Protein AF-A0A6V7TVB4-F1 (afdb_monomer_lite)

Secondary structure (DSSP, 8-state):
--HHHHHHHHHHHHHHHTT-HHHHHHHHHHHHHHHHHHHHHHHHHHHHHHHHHHHHHHHHHHHHHHHHHHHHHHHHHHHHHHHHHHHHHHHHTTTT-SSSHHHHHHHHHHHHTTT--HHHHHHHHHHHHHHHHHHHHHHIIIIIITT--STTHHHHHHHHHHHHHHHHHHHHHHS-HHHHTT--S-THHHHHHTS-TTSSHHHHHHHHHHHHHHHHTS--GGGSS-----

Organism: Meloidogyne enterolobii (NCBI:txid390850)

Radius of gyration: 47.99 Å; chains: 1; bounding box: 103×37×145 Å

Sequence (230 aa):
MNIREEKLREEFEEELAEGNKKGLIERLNIGGSKITEGLKKLDKGKGKSKKMLKKLKKELDKLTLNETKLKEEQNKNSEKLSRVEGILEKTKNLKKIDGNYYGLLSFFKYTLSSKCSKACCGEIEEEYEWERKLGEMEYEYEVNIEKINSDNSFEIKNQFCEKLENFKLKFEEKYPQNAIEKRLDFETVSEWKDGNKENSLDKRIDKLIKKCLEFKRRPNRDVVSNKVPL

Foldseek 3Di:
DPPVVVVVVVVLVVCVVVVVVVVVVVVVVVVVVVVVVVVVVVVVVVVVVVVVVVVVVVVVVVVVVVVVVVVVVVVVVVVVVVVVVVVVVVCVVVVPQPLCPQLVVLVCVLVVVVVDDPVRNVVSVVVSVLSVVLSVLVCCCVPPLVPDPDPCNLVSLVVSLVVLVVSVVVVCVVCPVVNLVVDPDDPVNCCVVPNPPCPDSVNSSVVVNVVSVVSVPDPPPPPPPDDDDD

Structure (mmCIF, N/CA/C/O backbone):
data_AF-A0A6V7TVB4-F1
#
_entry.id   AF-A0A6V7TVB4-F1
#
loop_
_atom_site.group_PDB
_atom_site.id
_atom_site.type_symbol
_atom_site.label_atom_id
_atom_site.label_alt_id
_atom_site.label_comp_id
_atom_site.label_asym_id
_atom_site.label_entity_id
_atom_site.label_seq_id
_atom_site.pdbx_PDB_ins_code
_atom_site.Cartn_x
_atom_site.Cartn_y
_atom_site.Cartn_z
_atom_site.occupancy
_atom_site.B_iso_or_equiv
_atom_site.auth_seq_id
_atom_site.auth_comp_id
_atom_site.auth_asym_id
_atom_site.auth_atom_id
_atom_site.pdbx_PDB_model_num
ATOM 1 N N . MET A 1 1 ? 66.748 12.581 -44.236 1.00 56.22 1 MET A N 1
ATOM 2 C CA . MET A 1 1 ? 66.149 12.304 -45.557 1.00 56.22 1 MET A CA 1
ATOM 3 C C . MET A 1 1 ? 65.973 10.795 -45.658 1.00 56.22 1 MET A C 1
ATOM 5 O O . MET A 1 1 ? 66.802 10.084 -45.103 1.00 56.22 1 MET A O 1
ATOM 9 N N . ASN A 1 2 ? 64.854 10.290 -46.182 1.00 79.62 2 ASN A N 1
ATOM 10 C CA . ASN A 1 2 ? 64.579 8.849 -46.176 1.00 79.62 2 ASN A CA 1
ATOM 11 C C . ASN A 1 2 ? 65.424 8.179 -47.278 1.00 79.62 2 ASN A C 1
ATOM 13 O O . ASN A 1 2 ? 65.320 8.592 -48.426 1.00 79.62 2 ASN A O 1
ATOM 17 N N . ILE A 1 3 ? 66.234 7.155 -46.970 1.00 80.81 3 ILE A N 1
ATOM 18 C CA . ILE A 1 3 ? 67.189 6.515 -47.917 1.00 80.81 3 ILE A CA 1
ATOM 19 C C . ILE A 1 3 ? 66.513 6.104 -49.239 1.00 80.81 3 ILE A C 1
ATOM 21 O O . ILE A 1 3 ? 67.120 6.094 -50.306 1.00 80.81 3 ILE A O 1
ATOM 25 N N . ARG A 1 4 ? 65.221 5.776 -49.183 1.00 74.88 4 ARG A N 1
ATOM 26 C CA . ARG A 1 4 ? 64.419 5.424 -50.356 1.00 74.88 4 ARG A CA 1
ATOM 27 C C . ARG A 1 4 ? 64.076 6.620 -51.252 1.00 74.88 4 ARG A C 1
ATOM 29 O O . ARG A 1 4 ? 63.982 6.446 -52.458 1.00 74.88 4 ARG A O 1
ATOM 36 N N . GLU A 1 5 ? 63.861 7.799 -50.678 1.00 79.50 5 GLU A N 1
ATOM 37 C CA . GLU A 1 5 ? 63.592 9.034 -51.431 1.00 79.50 5 GLU A CA 1
ATOM 38 C C . GLU A 1 5 ? 64.849 9.529 -52.143 1.00 79.50 5 GLU A C 1
ATOM 40 O O . GLU A 1 5 ? 64.758 10.049 -53.248 1.00 79.50 5 GLU A O 1
ATOM 45 N N . GLU A 1 6 ? 66.009 9.329 -51.522 1.00 82.56 6 GLU A N 1
ATOM 46 C CA . GLU A 1 6 ? 67.310 9.698 -52.080 1.00 82.56 6 GLU A CA 1
ATOM 47 C C . GLU A 1 6 ? 67.666 8.803 -53.275 1.00 82.56 6 GLU A C 1
ATOM 49 O O . GLU A 1 6 ? 67.930 9.319 -54.355 1.00 82.56 6 GLU A O 1
ATOM 54 N N . LYS A 1 7 ? 67.477 7.480 -53.153 1.00 83.00 7 LYS A N 1
ATOM 55 C CA . LYS A 1 7 ? 67.609 6.547 -54.289 1.00 83.00 7 LYS A CA 1
ATOM 56 C C . LYS A 1 7 ? 66.646 6.843 -55.436 1.00 83.00 7 LYS A C 1
ATOM 58 O O . LYS A 1 7 ? 67.038 6.832 -56.592 1.00 83.00 7 LYS A O 1
ATOM 63 N N . LEU A 1 8 ? 65.381 7.130 -55.121 1.00 79.75 8 LEU A N 1
ATOM 64 C CA . LEU A 1 8 ? 64.391 7.477 -56.143 1.00 79.75 8 LEU A CA 1
ATOM 65 C C . LEU A 1 8 ? 64.721 8.794 -56.844 1.00 79.75 8 LEU A C 1
ATOM 67 O O . LEU A 1 8 ? 64.359 8.953 -58.002 1.00 79.75 8 LEU A O 1
ATOM 71 N N . ARG A 1 9 ? 65.361 9.738 -56.146 1.00 82.38 9 ARG A N 1
ATOM 72 C CA . ARG A 1 9 ? 65.821 11.004 -56.719 1.00 82.38 9 ARG A CA 1
ATOM 73 C C . ARG A 1 9 ? 67.015 10.783 -57.646 1.00 82.38 9 ARG A C 1
ATOM 75 O O . ARG A 1 9 ? 66.987 11.317 -58.746 1.00 82.38 9 ARG A O 1
ATOM 82 N N . GLU A 1 10 ? 67.998 9.985 -57.232 1.00 82.62 10 GLU A N 1
ATOM 83 C CA . GLU A 1 10 ? 69.155 9.623 -58.064 1.00 82.62 10 GLU A CA 1
ATOM 84 C C . GLU A 1 10 ? 68.715 8.907 -59.353 1.00 82.62 10 GLU A C 1
ATOM 86 O O . GLU A 1 10 ? 69.076 9.349 -60.440 1.00 82.62 10 GLU A O 1
ATOM 91 N N . GLU A 1 11 ? 67.830 7.904 -59.257 1.00 80.00 11 GLU A N 1
ATOM 92 C CA . GLU A 1 11 ? 67.247 7.210 -60.424 1.00 80.00 11 GLU A CA 1
ATOM 93 C C . GLU A 1 11 ? 66.497 8.178 -61.364 1.00 80.00 11 GLU A C 1
ATOM 95 O O . GLU A 1 11 ? 66.516 8.029 -62.585 1.00 80.00 11 GLU A O 1
ATOM 100 N N . PHE A 1 12 ? 65.837 9.200 -60.809 1.00 78.88 12 PHE A N 1
ATOM 101 C CA . PHE A 1 12 ? 65.122 10.213 -61.592 1.00 78.88 12 PHE A CA 1
ATOM 102 C C . PHE A 1 12 ? 66.064 11.166 -62.331 1.00 78.88 12 PHE A C 1
ATOM 104 O O . PHE A 1 12 ? 65.776 11.583 -63.454 1.00 78.88 12 PHE A O 1
ATOM 111 N N . GLU A 1 13 ? 67.154 11.561 -61.674 1.00 81.50 13 GLU A N 1
ATOM 112 C CA . GLU A 1 13 ? 68.168 12.460 -62.222 1.00 81.50 13 GLU A CA 1
ATOM 113 C C . GLU A 1 13 ? 68.983 11.756 -63.324 1.00 81.50 13 GLU A C 1
ATOM 115 O O . GLU A 1 13 ? 69.255 12.370 -64.359 1.00 81.50 13 GLU A O 1
ATOM 120 N N . GLU A 1 14 ? 69.260 10.457 -63.171 1.00 79.25 14 GLU A N 1
ATOM 121 C CA . GLU A 1 14 ? 69.920 9.614 -64.178 1.00 79.25 14 GLU A CA 1
ATOM 122 C C . GLU A 1 14 ? 69.051 9.433 -65.439 1.00 79.25 14 GLU A C 1
ATOM 124 O O . GLU A 1 14 ? 69.491 9.717 -66.554 1.00 79.25 14 GLU A O 1
ATOM 129 N N . GLU A 1 15 ? 67.765 9.104 -65.290 1.00 73.00 15 GLU A N 1
ATOM 130 C CA . GLU A 1 15 ? 66.848 8.959 -66.434 1.00 73.00 15 GLU A CA 1
ATOM 131 C C . GLU A 1 15 ? 66.553 10.281 -67.170 1.00 73.00 15 GLU A C 1
ATOM 133 O O . GLU A 1 15 ? 66.239 10.288 -68.370 1.00 73.00 15 GLU A O 1
ATOM 138 N N . LEU A 1 16 ? 66.645 11.417 -66.466 1.00 75.38 16 LEU A N 1
ATOM 139 C CA . LEU A 1 16 ? 66.580 12.750 -67.070 1.00 75.38 16 LEU A CA 1
ATOM 140 C C . LEU A 1 16 ? 67.830 13.053 -67.905 1.00 75.38 16 LEU A C 1
ATOM 142 O O . LEU A 1 16 ? 67.696 13.648 -68.980 1.00 75.38 16 LEU A O 1
ATOM 146 N N . ALA A 1 17 ? 69.010 12.631 -67.440 1.00 75.94 17 ALA A N 1
ATOM 147 C CA . ALA A 1 17 ? 70.273 12.771 -68.161 1.00 75.94 17 ALA A CA 1
ATOM 148 C C . ALA A 1 17 ? 70.324 11.885 -69.421 1.00 75.94 17 ALA A C 1
ATOM 150 O O . ALA A 1 17 ? 70.809 12.329 -70.461 1.00 75.94 17 ALA A O 1
ATOM 151 N N . GLU A 1 18 ? 69.736 10.685 -69.373 1.00 77.94 18 GLU A N 1
ATOM 152 C CA . GLU A 1 18 ? 69.635 9.752 -70.510 1.00 77.94 18 GLU A CA 1
ATOM 153 C C . GLU A 1 18 ? 68.559 10.130 -71.550 1.00 77.94 18 GLU A C 1
ATOM 155 O O . GLU A 1 18 ? 68.404 9.474 -72.581 1.00 77.94 18 GLU A O 1
ATOM 160 N N . GLY A 1 19 ? 67.790 11.198 -71.316 1.00 70.31 19 GLY A N 1
ATOM 161 C CA . GLY A 1 19 ? 66.782 11.682 -72.262 1.00 70.31 19 GLY A CA 1
ATOM 162 C C . GLY A 1 19 ? 65.500 10.839 -72.328 1.00 70.31 19 GLY A C 1
ATOM 163 O O . GLY A 1 19 ? 64.661 11.080 -73.203 1.00 70.31 19 GLY A O 1
ATOM 164 N N . ASN A 1 20 ? 65.274 9.914 -71.386 1.00 74.31 20 ASN A N 1
ATOM 165 C CA . ASN A 1 20 ? 64.098 9.036 -71.330 1.00 74.31 20 ASN A CA 1
ATOM 166 C C . ASN A 1 20 ? 62.846 9.741 -70.760 1.00 74.31 20 ASN A C 1
ATOM 168 O O . ASN A 1 20 ? 62.147 9.266 -69.861 1.00 74.31 20 ASN A O 1
ATOM 172 N N . LYS A 1 21 ? 62.521 10.912 -71.316 1.00 73.56 21 LYS A N 1
ATOM 173 C CA . LYS A 1 21 ? 61.422 11.772 -70.847 1.00 73.56 21 LYS A CA 1
ATOM 174 C C . LYS A 1 21 ? 60.059 11.077 -70.899 1.00 73.56 21 LYS A C 1
ATOM 176 O O . LYS A 1 21 ? 59.194 11.365 -70.078 1.00 73.56 21 LYS A O 1
ATOM 181 N N . LYS A 1 22 ? 59.854 10.160 -71.850 1.00 76.88 22 LYS A N 1
ATOM 182 C CA . LYS A 1 22 ? 58.566 9.482 -72.055 1.00 76.88 22 LYS A CA 1
ATOM 183 C C . LYS A 1 22 ? 58.238 8.508 -70.915 1.00 76.88 22 LYS A C 1
ATOM 185 O O . LYS A 1 22 ? 57.130 8.575 -70.389 1.00 76.88 22 LYS A O 1
ATOM 190 N N . GLY A 1 23 ? 59.197 7.679 -70.487 1.00 77.88 23 GLY A N 1
ATOM 191 C CA . GLY A 1 23 ? 59.012 6.755 -69.356 1.00 77.88 23 GLY A CA 1
ATOM 192 C C . GLY A 1 23 ? 58.878 7.474 -68.007 1.00 77.88 23 GLY A C 1
ATOM 193 O O . GLY A 1 23 ? 58.112 7.055 -67.135 1.00 77.88 23 GLY A O 1
ATOM 194 N N . LEU A 1 24 ? 59.556 8.616 -67.864 1.00 78.38 24 LEU A N 1
ATOM 195 C CA . LEU A 1 24 ? 59.465 9.489 -66.693 1.00 78.38 24 LEU A CA 1
ATOM 196 C C . LEU A 1 24 ? 58.068 10.132 -66.570 1.00 78.38 24 LEU A C 1
ATOM 198 O O . LEU A 1 24 ? 57.439 10.075 -65.512 1.00 78.38 24 LEU A O 1
ATOM 202 N N . ILE A 1 25 ? 57.538 10.672 -67.676 1.00 80.75 25 ILE A N 1
ATOM 203 C CA . ILE A 1 25 ? 56.179 11.239 -67.754 1.00 80.75 25 ILE A CA 1
ATOM 204 C C . ILE A 1 25 ? 55.120 10.166 -67.467 1.00 80.75 25 ILE A C 1
ATOM 206 O O . ILE A 1 25 ? 54.161 10.422 -66.740 1.00 80.75 25 ILE A O 1
ATOM 210 N N . GLU A 1 26 ? 55.286 8.953 -67.996 1.00 82.69 26 GLU A N 1
ATOM 211 C CA . GLU A 1 26 ? 54.349 7.849 -67.772 1.00 82.69 26 GLU A CA 1
ATOM 212 C C . GLU A 1 26 ? 54.296 7.420 -66.297 1.00 82.69 26 GLU A C 1
ATOM 214 O O . GLU A 1 26 ? 53.208 7.310 -65.722 1.00 82.69 26 GLU A O 1
ATOM 219 N N . ARG A 1 27 ? 55.451 7.278 -65.633 1.00 80.69 27 ARG A N 1
ATOM 220 C CA . ARG A 1 27 ? 55.508 6.980 -64.191 1.00 80.69 27 ARG A CA 1
ATOM 221 C C . ARG A 1 27 ? 54.931 8.101 -63.333 1.00 80.69 27 ARG A C 1
ATOM 223 O O . ARG A 1 27 ? 54.205 7.806 -62.381 1.00 80.69 27 ARG A O 1
ATOM 230 N N . LEU A 1 28 ? 55.182 9.365 -63.680 1.00 82.88 28 LEU A N 1
ATOM 231 C CA . LEU A 1 28 ? 54.571 10.514 -63.001 1.00 82.88 28 LEU A CA 1
ATOM 232 C C . LEU A 1 28 ? 53.049 10.523 -63.156 1.00 82.88 28 LEU A C 1
ATOM 234 O O . LEU A 1 28 ? 52.340 10.744 -62.175 1.00 82.88 28 LEU A O 1
ATOM 238 N N . ASN A 1 29 ? 52.534 10.212 -64.346 1.00 83.00 29 ASN A N 1
ATOM 239 C CA . ASN A 1 29 ? 51.096 10.118 -64.591 1.00 83.00 29 ASN A CA 1
ATOM 240 C C . ASN A 1 29 ? 50.453 8.983 -63.781 1.00 83.00 29 ASN A C 1
ATOM 242 O O . ASN A 1 29 ? 49.400 9.177 -63.169 1.00 83.00 29 ASN A O 1
ATOM 246 N N . ILE A 1 30 ? 51.098 7.816 -63.708 1.00 83.38 30 ILE A N 1
ATOM 247 C CA . ILE A 1 30 ? 50.630 6.689 -62.888 1.00 83.38 30 ILE A CA 1
ATOM 248 C C . ILE A 1 30 ? 50.673 7.050 -61.395 1.00 83.38 30 ILE A C 1
ATOM 250 O O . ILE A 1 30 ? 49.711 6.787 -60.668 1.00 83.38 30 ILE A O 1
ATOM 254 N N . GLY A 1 31 ? 51.758 7.677 -60.932 1.00 82.94 31 GLY A N 1
ATOM 255 C CA . GLY A 1 31 ? 51.906 8.152 -59.556 1.00 82.94 31 GLY A CA 1
ATOM 256 C C . GLY A 1 31 ? 50.839 9.182 -59.178 1.00 82.94 31 GLY A C 1
ATOM 257 O O . GLY A 1 31 ? 50.152 9.019 -58.168 1.00 82.94 31 GLY A O 1
ATOM 258 N N . GLY A 1 32 ? 50.621 10.185 -60.031 1.00 83.94 32 GLY A N 1
ATOM 259 C CA . GLY A 1 32 ? 49.577 11.196 -59.863 1.00 83.94 32 GLY A CA 1
ATOM 260 C C . GLY A 1 32 ? 48.166 10.599 -59.860 1.00 83.94 32 GLY A C 1
ATOM 261 O O . GLY A 1 32 ? 47.331 10.968 -59.029 1.00 83.94 32 GLY A O 1
ATOM 262 N N . SER A 1 33 ? 47.901 9.608 -60.714 1.00 84.88 33 SER A N 1
ATOM 263 C CA . SER A 1 33 ? 46.616 8.898 -60.744 1.00 84.88 33 SER A CA 1
ATOM 264 C C . SER A 1 33 ? 46.360 8.119 -59.444 1.00 84.88 33 SER A C 1
ATOM 2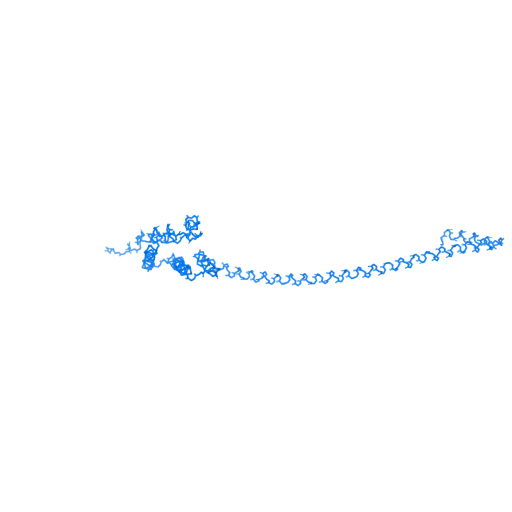66 O O . SER A 1 33 ? 45.296 8.245 -58.835 1.00 84.88 33 SER A O 1
ATOM 268 N N . LYS A 1 34 ? 47.367 7.410 -58.915 1.00 86.38 34 LYS A N 1
ATOM 269 C CA . LYS A 1 34 ? 47.256 6.701 -57.624 1.00 86.38 34 LYS A CA 1
ATOM 270 C C . LYS A 1 34 ? 47.039 7.655 -56.445 1.00 86.38 34 LYS A C 1
ATOM 272 O O . LYS A 1 34 ? 46.214 7.369 -55.575 1.00 86.38 34 LYS A O 1
ATOM 277 N N . ILE A 1 35 ? 47.732 8.796 -56.421 1.00 86.25 35 ILE A N 1
ATOM 278 C CA . ILE A 1 35 ? 47.562 9.821 -55.376 1.00 86.25 35 ILE A CA 1
ATOM 279 C C . ILE A 1 35 ? 46.151 10.416 -55.431 1.00 86.25 35 ILE A C 1
ATOM 281 O O . ILE A 1 35 ? 45.479 10.509 -54.402 1.00 86.25 35 ILE A O 1
ATOM 285 N N . THR A 1 36 ? 45.659 10.771 -56.621 1.00 87.62 36 THR A N 1
ATOM 286 C CA . THR A 1 36 ? 44.302 11.322 -56.775 1.00 87.62 36 THR A CA 1
ATOM 287 C C . THR A 1 36 ? 43.218 10.309 -56.404 1.00 87.62 36 THR A C 1
ATOM 289 O O . THR A 1 36 ? 42.222 10.677 -55.775 1.00 87.62 36 THR A O 1
ATOM 292 N N . GLU A 1 37 ? 43.404 9.024 -56.711 1.00 86.19 37 GLU A N 1
ATOM 293 C CA . GLU A 1 37 ? 42.494 7.964 -56.271 1.00 86.19 37 GLU A CA 1
ATOM 294 C C . GLU A 1 37 ? 42.520 7.779 -54.742 1.00 86.19 37 GLU A C 1
ATOM 296 O O . GLU A 1 37 ? 41.464 7.654 -54.110 1.00 86.19 37 GLU A O 1
ATOM 301 N N . GLY A 1 38 ? 43.708 7.830 -54.131 1.00 86.56 38 GLY A N 1
ATOM 302 C CA . GLY A 1 38 ? 43.887 7.808 -52.677 1.00 86.56 38 GLY A CA 1
ATOM 303 C C . GLY A 1 38 ? 43.172 8.970 -51.982 1.00 86.56 38 GLY A C 1
ATOM 304 O O . GLY A 1 38 ? 42.414 8.752 -51.033 1.00 86.56 38 GLY A O 1
ATOM 305 N N . LEU A 1 39 ? 43.312 10.190 -52.509 1.00 85.50 39 LEU A N 1
ATOM 306 C CA . LEU A 1 39 ? 42.613 11.379 -52.009 1.00 85.50 39 LEU A CA 1
ATOM 307 C C . LEU A 1 39 ? 41.088 11.239 -52.122 1.00 85.50 39 LEU A C 1
ATOM 309 O O . LEU A 1 39 ? 40.373 11.531 -51.164 1.00 85.50 39 LEU A O 1
ATOM 313 N N . LYS A 1 40 ? 40.573 10.705 -53.239 1.00 86.44 40 LYS A N 1
ATOM 314 C CA . LYS A 1 40 ? 39.132 10.428 -53.402 1.00 86.44 40 LYS A CA 1
ATOM 315 C C . LYS A 1 40 ? 38.616 9.407 -52.381 1.00 86.44 40 LYS A C 1
ATOM 317 O O . LYS A 1 40 ? 37.495 9.547 -51.888 1.00 86.44 40 LYS A O 1
ATOM 322 N N . LYS A 1 41 ? 39.400 8.371 -52.056 1.00 86.06 41 LYS A N 1
ATOM 323 C CA . LYS A 1 41 ? 39.041 7.378 -51.024 1.00 86.06 41 LYS A CA 1
ATOM 324 C C . LYS A 1 41 ? 39.020 8.006 -49.629 1.00 86.06 41 LYS A C 1
ATOM 326 O O . LYS A 1 41 ? 38.070 7.764 -48.883 1.00 86.06 41 LYS A O 1
ATOM 331 N N . LEU A 1 42 ? 40.004 8.847 -49.307 1.00 84.44 42 LEU A N 1
ATOM 332 C CA . LEU A 1 42 ? 40.061 9.579 -48.039 1.00 84.44 42 LEU A CA 1
ATOM 333 C C . LEU A 1 42 ? 38.878 10.535 -47.872 1.00 84.44 42 LEU A C 1
ATOM 335 O O . LEU A 1 42 ? 38.252 10.548 -46.812 1.00 84.44 42 LEU A O 1
ATOM 339 N N . ASP A 1 43 ? 38.512 11.273 -48.918 1.00 86.19 43 ASP A N 1
ATOM 340 C CA . ASP A 1 43 ? 37.397 12.220 -48.852 1.00 86.19 43 ASP A CA 1
ATOM 341 C C . ASP A 1 43 ? 36.044 11.501 -48.681 1.00 86.19 43 ASP A C 1
ATOM 343 O O . ASP A 1 43 ? 35.220 11.860 -47.831 1.00 86.19 43 ASP A O 1
ATOM 347 N N . LYS A 1 44 ? 35.856 10.365 -49.373 1.00 85.88 44 LYS A N 1
ATOM 348 C CA . LYS A 1 44 ? 34.718 9.460 -49.127 1.00 85.88 44 LYS A CA 1
ATOM 349 C C . LYS A 1 44 ? 34.708 8.927 -47.689 1.00 85.88 44 LYS A C 1
ATOM 351 O O . LYS A 1 44 ? 33.640 8.866 -47.072 1.00 85.88 44 LYS A O 1
ATOM 356 N N . GLY A 1 45 ? 35.869 8.551 -47.149 1.00 86.25 45 GLY A N 1
ATOM 357 C CA . GLY A 1 45 ? 36.032 8.119 -45.759 1.00 86.25 45 GLY A CA 1
ATOM 358 C C . GLY A 1 45 ? 35.618 9.207 -44.766 1.00 86.25 45 GLY A C 1
ATOM 359 O O . GLY A 1 45 ? 34.780 8.965 -43.897 1.00 86.25 45 GLY A O 1
ATOM 360 N N . LYS A 1 46 ? 36.094 10.440 -44.968 1.00 85.75 46 LYS A N 1
ATOM 361 C CA . LYS A 1 46 ? 35.737 11.622 -44.168 1.00 85.75 46 LYS A CA 1
ATOM 362 C C . LYS A 1 46 ? 34.232 11.898 -44.195 1.00 85.75 46 LYS A C 1
ATOM 364 O O . LYS A 1 46 ? 33.630 12.174 -43.154 1.00 85.75 46 LYS A O 1
ATOM 369 N N . GLY A 1 47 ? 33.601 11.754 -45.362 1.00 84.31 47 GLY A N 1
ATOM 370 C CA . GLY A 1 47 ? 32.150 11.863 -45.517 1.00 84.31 47 GLY A CA 1
ATOM 371 C C . GLY A 1 47 ? 31.371 10.829 -44.695 1.00 84.31 47 GLY A C 1
ATOM 372 O O . GLY A 1 47 ? 30.386 11.180 -44.036 1.00 84.31 47 GLY A O 1
ATOM 373 N N . LYS A 1 48 ? 31.822 9.566 -44.678 1.00 86.25 48 LYS A N 1
ATOM 374 C CA . LYS A 1 48 ? 31.224 8.499 -43.854 1.00 86.25 48 LYS A CA 1
ATOM 375 C C . LYS A 1 48 ? 31.395 8.781 -42.359 1.00 86.25 48 LYS A C 1
ATOM 377 O O . LYS A 1 48 ? 30.401 8.751 -41.633 1.00 86.25 48 LYS A O 1
ATOM 382 N N . SER A 1 49 ? 32.598 9.154 -41.921 1.00 87.25 49 SER A N 1
ATOM 383 C CA . SER A 1 49 ? 32.876 9.483 -40.516 1.00 87.25 49 SER A CA 1
ATOM 384 C C . SER A 1 49 ? 32.039 10.666 -40.025 1.00 87.25 49 SER A C 1
ATOM 386 O O . SER A 1 49 ? 31.463 10.606 -38.941 1.00 87.25 49 SER A O 1
ATOM 388 N N . LYS A 1 50 ? 31.857 11.711 -40.846 1.00 90.25 50 LYS A N 1
ATOM 389 C CA . LYS A 1 50 ? 31.004 12.862 -40.501 1.00 90.25 50 LYS A CA 1
ATOM 390 C C . LYS A 1 50 ? 29.530 12.471 -40.339 1.00 90.25 50 LYS A C 1
ATOM 392 O O . LYS A 1 50 ? 28.850 12.989 -39.453 1.00 90.25 50 LYS A O 1
ATOM 397 N N . LYS A 1 51 ? 29.020 11.555 -41.174 1.00 89.25 51 LYS A N 1
ATOM 398 C CA . LYS A 1 51 ? 27.654 11.016 -41.032 1.00 89.25 51 LYS A CA 1
ATOM 399 C C . LYS A 1 51 ? 27.512 10.171 -39.764 1.00 89.25 51 LYS A C 1
ATOM 401 O O . LYS A 1 51 ? 26.500 10.298 -39.079 1.00 89.25 51 LYS A O 1
ATOM 406 N N . MET A 1 52 ? 28.514 9.355 -39.441 1.00 91.19 52 MET A N 1
ATOM 407 C CA . MET A 1 52 ? 28.526 8.531 -38.230 1.00 91.19 52 MET A CA 1
ATOM 408 C C . MET A 1 52 ? 28.559 9.390 -36.959 1.00 91.19 52 MET A C 1
ATOM 410 O O . MET A 1 52 ? 27.722 9.199 -36.084 1.00 91.19 52 MET A O 1
ATOM 414 N N . LEU A 1 53 ? 29.409 10.421 -36.916 1.00 88.94 53 LEU A N 1
ATOM 415 C CA . LEU A 1 53 ? 29.444 11.409 -35.829 1.00 88.94 53 LEU A CA 1
ATOM 416 C C . LEU A 1 53 ? 28.094 12.105 -35.620 1.00 88.94 53 LEU A C 1
ATOM 418 O O . LEU A 1 53 ? 27.650 12.265 -34.488 1.00 88.94 53 LEU A O 1
ATOM 422 N N . LYS A 1 54 ? 27.399 12.481 -36.703 1.00 91.00 54 LYS A N 1
ATOM 423 C CA . LYS A 1 54 ? 26.048 13.058 -36.597 1.00 91.00 54 LYS A CA 1
ATOM 424 C C . LYS A 1 54 ? 25.029 12.076 -36.009 1.00 91.00 54 LYS A C 1
ATOM 426 O O . LYS A 1 54 ? 24.137 12.522 -35.295 1.00 91.00 54 LYS A O 1
ATOM 431 N N . LYS A 1 55 ? 25.125 10.778 -36.321 1.00 91.06 55 LYS A N 1
ATOM 432 C CA . LYS A 1 55 ? 24.244 9.752 -35.736 1.00 91.06 55 LYS A CA 1
ATOM 433 C C . LYS A 1 55 ? 24.530 9.564 -34.247 1.00 91.06 55 LYS A C 1
ATOM 435 O O . LYS A 1 55 ? 23.600 9.678 -33.460 1.00 91.06 55 LYS A O 1
ATOM 440 N N . LEU A 1 56 ? 25.800 9.395 -33.879 1.00 89.19 56 LEU A N 1
ATOM 441 C CA . LEU A 1 56 ? 26.223 9.245 -32.484 1.00 89.19 56 LEU A CA 1
ATOM 442 C C . LEU A 1 56 ? 25.821 10.452 -31.633 1.00 89.19 56 LEU A C 1
ATOM 444 O O . LEU A 1 56 ? 25.319 10.280 -30.531 1.00 89.19 56 LEU A O 1
ATOM 448 N N . LYS A 1 57 ? 25.948 11.674 -32.169 1.00 91.94 57 LYS A N 1
ATOM 449 C CA . LYS A 1 57 ? 25.484 12.881 -31.473 1.00 91.94 57 LYS A CA 1
ATOM 450 C C . LYS A 1 57 ? 23.979 12.835 -31.183 1.00 91.94 57 LYS A C 1
ATOM 452 O O . LYS A 1 57 ? 23.573 13.097 -30.062 1.00 91.94 57 LYS A O 1
ATOM 457 N N . LYS A 1 58 ? 23.159 12.430 -32.161 1.00 90.50 58 LYS A N 1
ATOM 458 C CA . LYS A 1 58 ? 21.707 12.284 -31.959 1.00 90.50 58 LYS A CA 1
ATOM 459 C C . LYS A 1 58 ? 21.352 11.194 -30.948 1.00 90.50 58 LYS A C 1
ATOM 461 O O . LYS A 1 58 ? 20.356 11.331 -30.250 1.00 90.50 58 LYS A O 1
ATOM 466 N N . GLU A 1 59 ? 22.098 10.094 -30.913 1.00 91.06 59 GLU A N 1
ATOM 467 C CA . GLU A 1 59 ? 21.887 9.033 -29.920 1.00 91.06 59 GLU A CA 1
ATOM 468 C C . GLU A 1 59 ? 22.266 9.502 -28.516 1.00 91.06 59 GLU A C 1
ATOM 470 O O . GLU A 1 59 ? 21.501 9.275 -27.581 1.00 91.06 59 GLU A O 1
ATOM 475 N N . LEU A 1 60 ? 23.370 10.240 -28.384 1.00 89.88 60 LEU A N 1
ATOM 476 C CA . LEU A 1 60 ? 23.772 10.857 -27.124 1.00 89.88 60 LEU A CA 1
ATOM 477 C C . LEU A 1 60 ? 22.711 11.842 -26.613 1.00 89.88 60 LEU A C 1
ATOM 479 O O . LEU A 1 60 ? 22.335 11.764 -25.449 1.00 89.88 60 LEU A O 1
ATOM 483 N N . ASP A 1 61 ? 22.170 12.694 -27.491 1.00 88.56 61 ASP A N 1
ATOM 484 C CA . ASP A 1 61 ? 21.101 13.646 -27.148 1.00 88.56 61 ASP A CA 1
ATOM 485 C C . ASP A 1 61 ? 19.810 12.937 -26.679 1.00 88.56 61 ASP A C 1
ATOM 487 O O . ASP A 1 61 ? 19.067 13.449 -25.843 1.00 88.56 61 ASP A O 1
ATOM 491 N N . LYS A 1 62 ? 19.518 11.736 -27.202 1.00 89.25 62 LYS A N 1
ATOM 492 C CA . LYS A 1 62 ? 18.382 10.922 -26.734 1.00 89.25 62 LYS A CA 1
ATOM 493 C C . LYS A 1 62 ? 18.648 10.303 -25.366 1.00 89.25 62 LYS A C 1
ATOM 495 O O . LYS A 1 62 ? 17.741 10.249 -24.539 1.00 89.25 62 LYS A O 1
ATOM 500 N N . LEU A 1 63 ? 19.864 9.811 -25.141 1.00 88.12 63 LEU A N 1
ATOM 501 C CA . LEU A 1 63 ? 20.252 9.198 -23.873 1.00 88.12 63 LEU A CA 1
ATOM 502 C C . LEU A 1 63 ? 20.235 10.216 -22.733 1.00 88.12 63 LEU A C 1
ATOM 504 O O . LEU A 1 63 ? 19.682 9.917 -21.679 1.00 88.12 63 LEU A O 1
ATOM 508 N N . THR A 1 64 ? 20.737 11.431 -22.963 1.00 87.44 64 THR A N 1
ATOM 509 C CA . THR A 1 64 ? 20.684 12.510 -21.966 1.00 87.44 64 THR A CA 1
ATOM 510 C C . THR A 1 64 ? 19.250 12.909 -21.623 1.00 87.44 64 THR A C 1
ATOM 512 O O . THR A 1 64 ? 18.939 13.090 -20.449 1.00 87.44 64 THR A O 1
ATOM 515 N N . LEU A 1 65 ? 18.345 12.968 -22.607 1.00 88.69 65 LEU A N 1
ATOM 516 C CA . LEU A 1 65 ? 16.922 13.226 -22.349 1.00 88.69 65 LEU A CA 1
ATOM 517 C C . LEU A 1 65 ? 16.246 12.096 -21.550 1.00 88.69 65 LEU A C 1
ATOM 519 O O . LEU A 1 65 ? 15.349 12.344 -20.747 1.00 88.69 65 LEU A O 1
ATOM 523 N N . ASN A 1 66 ? 16.637 10.843 -21.777 1.00 89.19 66 ASN A N 1
ATOM 524 C CA . ASN A 1 66 ? 16.114 9.723 -20.997 1.00 89.19 66 ASN A CA 1
ATOM 525 C C . ASN A 1 66 ? 16.658 9.735 -19.562 1.00 89.19 66 ASN A C 1
ATOM 527 O O . ASN A 1 66 ? 15.915 9.443 -18.628 1.00 89.19 66 ASN A O 1
ATOM 531 N N . GLU A 1 67 ? 17.923 10.114 -19.373 1.00 86.12 67 GLU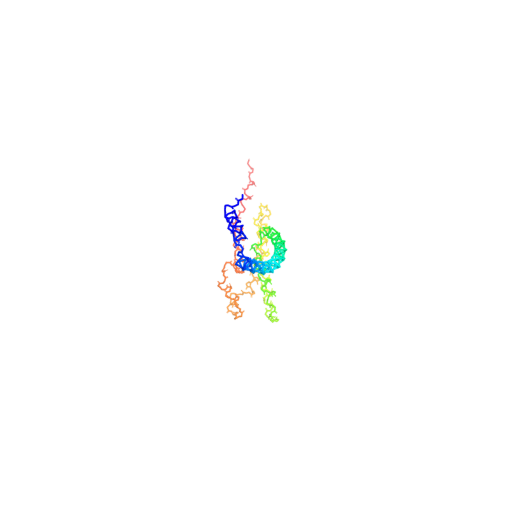 A N 1
ATOM 532 C CA . GLU A 1 67 ? 18.533 10.250 -18.049 1.00 86.12 67 GLU A CA 1
ATOM 533 C C . GLU A 1 67 ? 17.839 11.334 -17.211 1.00 86.12 67 GLU A C 1
ATOM 535 O O . GLU A 1 67 ? 17.561 11.115 -16.031 1.00 86.12 67 GLU A O 1
ATOM 540 N N . THR A 1 68 ? 17.499 12.482 -17.809 1.00 87.06 68 THR A N 1
ATOM 541 C CA . THR A 1 68 ? 16.772 13.542 -17.093 1.00 87.06 68 THR A CA 1
ATOM 542 C C . THR A 1 68 ? 15.377 13.089 -16.669 1.00 87.06 68 THR A C 1
ATOM 544 O O . THR A 1 68 ? 15.000 13.301 -15.517 1.00 87.06 68 THR A O 1
ATOM 547 N N . LYS A 1 69 ? 14.644 12.381 -17.538 1.00 86.88 69 LYS A N 1
ATOM 548 C CA . LYS A 1 69 ? 13.336 11.800 -17.187 1.00 86.88 69 LYS A CA 1
ATOM 549 C C . LYS A 1 69 ? 13.431 10.781 -16.051 1.00 86.88 69 LYS A C 1
ATOM 551 O O . LYS A 1 69 ? 12.618 10.820 -15.133 1.00 86.88 69 LYS A O 1
ATOM 556 N N . LEU A 1 70 ? 14.436 9.904 -16.080 1.00 86.88 70 LEU A N 1
ATOM 557 C CA . LEU A 1 70 ? 14.657 8.922 -15.013 1.00 86.88 70 LEU A CA 1
ATOM 558 C C . LEU A 1 70 ? 14.979 9.594 -13.673 1.00 86.88 70 LEU A C 1
ATOM 560 O O . LEU A 1 70 ? 14.468 9.164 -12.641 1.00 86.88 70 LEU A O 1
ATOM 564 N N . LYS A 1 71 ? 15.769 10.675 -13.678 1.00 88.62 71 LYS A N 1
ATOM 565 C CA . LYS A 1 71 ? 16.037 11.478 -12.473 1.00 88.62 71 LYS A CA 1
ATOM 566 C C . LYS A 1 71 ? 14.763 12.120 -11.917 1.00 88.62 71 LYS A C 1
ATOM 568 O O . LYS A 1 71 ? 14.543 12.093 -10.708 1.00 88.62 71 LYS A O 1
ATOM 573 N N . GLU A 1 72 ? 13.893 12.649 -12.775 1.00 86.62 72 GLU A N 1
ATOM 574 C CA . GLU A 1 72 ? 12.595 13.185 -12.344 1.00 86.62 72 GLU A CA 1
ATOM 575 C C . GLU A 1 72 ? 11.682 12.103 -11.745 1.00 86.62 72 GLU A C 1
ATOM 577 O O . GLU A 1 72 ? 11.030 12.338 -10.726 1.00 86.62 72 GLU A O 1
ATOM 582 N N . GLU A 1 73 ? 11.634 10.910 -12.343 1.00 86.25 73 GLU A N 1
ATOM 583 C CA . GLU A 1 73 ? 10.867 9.780 -11.805 1.00 86.25 73 GLU A CA 1
ATOM 584 C C . GLU A 1 73 ? 11.425 9.277 -10.471 1.00 86.25 73 GLU A C 1
ATOM 586 O O . GLU A 1 73 ? 10.650 9.002 -9.552 1.00 86.25 73 GLU A O 1
ATOM 591 N N . GLN A 1 74 ? 12.752 9.214 -10.324 1.00 85.56 74 GLN A N 1
ATOM 592 C CA . GLN A 1 74 ? 13.396 8.893 -9.050 1.00 85.56 74 GLN A CA 1
ATOM 593 C C . GLN A 1 74 ? 13.026 9.903 -7.962 1.00 85.56 74 GLN A C 1
ATOM 595 O O . GLN A 1 74 ? 12.657 9.486 -6.865 1.00 85.56 74 GLN A O 1
ATOM 600 N N . ASN A 1 75 ? 13.032 11.203 -8.265 1.00 87.38 75 ASN A N 1
ATOM 601 C CA . ASN A 1 75 ? 12.621 12.232 -7.308 1.00 87.38 75 ASN A CA 1
ATOM 602 C C . ASN A 1 75 ? 11.150 12.069 -6.897 1.00 87.38 75 ASN A C 1
ATOM 604 O O . ASN A 1 75 ? 10.839 12.051 -5.707 1.00 87.38 75 ASN A O 1
ATOM 608 N N . LYS A 1 76 ? 10.244 11.844 -7.859 1.00 84.94 76 LYS A N 1
ATOM 609 C CA . LYS A 1 76 ? 8.823 11.571 -7.567 1.00 84.94 76 LYS A CA 1
ATOM 610 C C . LYS A 1 76 ? 8.642 10.320 -6.705 1.00 84.94 76 LYS A C 1
ATOM 612 O O . LYS A 1 76 ? 7.787 10.297 -5.820 1.00 84.94 76 LYS A O 1
ATOM 617 N N . ASN A 1 77 ? 9.419 9.269 -6.957 1.00 82.56 77 ASN A N 1
ATOM 618 C CA . ASN A 1 77 ? 9.360 8.043 -6.167 1.00 82.56 77 ASN A CA 1
ATOM 619 C C . ASN A 1 77 ? 9.944 8.234 -4.765 1.00 82.56 77 ASN A C 1
ATOM 621 O O . ASN A 1 77 ? 9.362 7.721 -3.815 1.00 82.56 77 ASN A O 1
ATOM 625 N N . SER A 1 78 ? 11.012 9.019 -4.615 1.00 84.62 78 SER A N 1
ATOM 626 C CA . SER A 1 78 ? 11.558 9.410 -3.312 1.00 84.62 78 SER A CA 1
ATOM 627 C C . SER A 1 78 ? 10.526 10.174 -2.479 1.00 84.62 78 SER A C 1
ATOM 629 O O . SER A 1 78 ? 10.337 9.878 -1.301 1.00 84.62 78 SER A O 1
ATOM 631 N N . GLU A 1 79 ? 9.799 11.118 -3.082 1.00 82.62 79 GLU A N 1
ATOM 632 C CA . GLU A 1 79 ? 8.718 11.838 -2.396 1.00 82.62 79 GLU A CA 1
ATOM 633 C C . GLU A 1 79 ? 7.575 10.904 -1.976 1.00 82.62 79 GLU A C 1
ATOM 635 O O . GLU A 1 79 ? 7.059 11.010 -0.862 1.00 82.62 79 GLU A O 1
ATOM 640 N N . LYS A 1 80 ? 7.176 9.965 -2.845 1.00 83.38 80 LYS A N 1
ATOM 641 C CA . LYS A 1 80 ? 6.170 8.947 -2.504 1.00 83.38 80 LYS A CA 1
ATOM 642 C C . LYS A 1 80 ? 6.640 8.052 -1.362 1.00 83.38 80 LYS A C 1
ATOM 644 O O . LYS A 1 80 ? 5.854 7.797 -0.454 1.00 83.38 80 LYS A O 1
ATOM 649 N N . LEU A 1 81 ? 7.896 7.607 -1.393 1.00 80.44 81 LEU A N 1
ATOM 650 C CA . LEU A 1 81 ? 8.487 6.779 -0.346 1.00 80.44 81 LEU A CA 1
ATOM 651 C C . LEU A 1 81 ? 8.469 7.523 0.993 1.00 80.44 81 LEU A C 1
ATOM 653 O O . LEU A 1 81 ? 7.939 6.998 1.963 1.00 80.44 81 LEU A O 1
ATOM 657 N N . SER A 1 82 ? 8.906 8.785 1.011 1.00 82.56 82 SER A N 1
ATOM 658 C CA . SER A 1 82 ? 8.869 9.634 2.207 1.00 82.56 82 SER A CA 1
ATOM 659 C C . SER A 1 82 ? 7.448 9.813 2.760 1.00 82.56 82 SER A C 1
ATOM 661 O O . SER A 1 82 ? 7.235 9.768 3.973 1.00 82.56 82 SER A O 1
ATOM 663 N N . ARG A 1 83 ? 6.433 9.945 1.892 1.00 78.75 83 ARG A N 1
ATOM 664 C CA . ARG A 1 83 ? 5.023 9.974 2.326 1.00 78.75 83 ARG A CA 1
ATOM 665 C C . ARG A 1 83 ? 4.583 8.650 2.948 1.00 78.75 83 ARG A C 1
ATOM 667 O O . ARG A 1 83 ? 3.898 8.676 3.968 1.00 78.75 83 ARG A O 1
ATOM 674 N N . VAL A 1 84 ? 4.953 7.517 2.351 1.00 75.88 84 VAL A N 1
ATOM 675 C CA . VAL A 1 84 ? 4.636 6.182 2.882 1.00 75.88 84 VAL A CA 1
ATOM 676 C C . VAL A 1 84 ? 5.325 5.966 4.222 1.00 75.88 84 VAL A C 1
ATOM 678 O O . VAL A 1 84 ? 4.663 5.552 5.165 1.00 75.88 84 VAL A O 1
ATOM 681 N N . GLU A 1 85 ? 6.603 6.311 4.348 1.00 74.44 85 GLU A N 1
ATOM 682 C CA . GLU A 1 85 ? 7.344 6.248 5.610 1.00 74.44 85 GLU A CA 1
ATOM 683 C C . GLU A 1 85 ? 6.719 7.152 6.675 1.00 74.44 85 GLU A C 1
ATOM 685 O O . GLU A 1 85 ? 6.544 6.724 7.811 1.00 74.44 85 GLU A O 1
ATOM 690 N N . GLY A 1 86 ? 6.287 8.362 6.306 1.00 74.69 86 GLY A N 1
ATOM 691 C CA . GLY A 1 86 ? 5.572 9.265 7.207 1.00 74.69 86 GLY A CA 1
ATOM 692 C C . GLY A 1 86 ? 4.217 8.717 7.671 1.00 74.69 86 GLY A C 1
ATOM 693 O O . GLY A 1 86 ? 3.850 8.891 8.833 1.00 74.69 86 GLY A O 1
ATOM 694 N N . ILE A 1 87 ? 3.470 8.034 6.797 1.00 73.88 87 ILE A N 1
ATOM 695 C CA . ILE A 1 87 ? 2.246 7.312 7.183 1.00 73.88 87 ILE A CA 1
ATOM 696 C C . ILE A 1 87 ? 2.607 6.150 8.105 1.00 73.88 87 ILE A C 1
ATOM 698 O O . ILE A 1 87 ? 1.993 5.995 9.156 1.00 73.88 87 ILE A O 1
ATOM 702 N N . LEU A 1 88 ? 3.624 5.370 7.750 1.00 65.38 88 LEU A N 1
ATOM 703 C CA . LEU A 1 88 ? 4.029 4.186 8.490 1.00 65.38 88 LEU A CA 1
ATOM 704 C C . LEU A 1 88 ? 4.491 4.562 9.904 1.00 65.38 88 LEU A C 1
ATOM 706 O O . LEU A 1 88 ? 4.067 3.931 10.867 1.00 65.38 88 LEU A O 1
ATOM 710 N N . GLU A 1 89 ? 5.236 5.655 10.058 1.00 71.44 89 GLU A N 1
ATOM 711 C CA . GLU A 1 89 ? 5.633 6.218 11.352 1.00 71.44 89 GLU A CA 1
ATOM 712 C C . GLU A 1 89 ? 4.428 6.701 12.173 1.00 71.44 89 GLU A C 1
ATOM 714 O O . GLU A 1 89 ? 4.307 6.369 13.352 1.00 71.44 89 GLU A O 1
ATOM 719 N N . LYS A 1 90 ? 3.464 7.390 11.544 1.00 67.31 90 LYS A N 1
ATOM 720 C CA . LYS A 1 90 ? 2.193 7.751 12.200 1.00 67.31 90 LYS A CA 1
ATOM 721 C C . LYS A 1 90 ? 1.405 6.513 12.642 1.00 67.31 90 LYS A C 1
ATOM 723 O O . LYS A 1 90 ? 0.785 6.538 13.701 1.00 67.31 90 LYS A O 1
ATOM 728 N N . THR A 1 91 ? 1.458 5.422 11.875 1.00 61.38 91 THR A N 1
ATOM 729 C CA . THR A 1 91 ? 0.779 4.157 12.203 1.00 61.38 91 THR A CA 1
ATOM 730 C C . THR A 1 91 ? 1.552 3.265 13.177 1.00 61.38 91 THR A C 1
ATOM 732 O O . THR A 1 91 ? 0.934 2.459 13.862 1.00 61.38 91 THR A O 1
ATOM 735 N N . LYS A 1 92 ? 2.876 3.416 13.335 1.00 54.88 92 LYS A N 1
ATOM 736 C CA . LYS A 1 92 ? 3.649 2.675 14.352 1.00 54.88 92 LYS A CA 1
ATOM 737 C C . LYS A 1 92 ? 3.185 3.007 15.770 1.00 54.88 92 LYS A C 1
ATOM 739 O O . LYS A 1 92 ? 3.198 2.129 16.630 1.00 54.88 92 LYS A O 1
ATOM 744 N N . ASN A 1 93 ? 2.711 4.234 15.989 1.00 51.66 93 ASN A N 1
ATOM 745 C CA . ASN A 1 93 ? 2.091 4.656 17.246 1.00 51.66 93 ASN A CA 1
ATOM 746 C C . ASN A 1 93 ? 0.626 4.203 17.384 1.00 51.66 93 ASN A C 1
ATOM 748 O O . ASN A 1 93 ? 0.064 4.303 18.470 1.00 51.66 93 ASN A O 1
ATOM 752 N N . LEU A 1 94 ? 0.021 3.638 16.330 1.00 52.31 94 LEU A N 1
ATOM 753 C CA . LEU A 1 94 ? -1.263 2.927 16.404 1.00 52.31 94 LEU A CA 1
ATOM 754 C C . LEU A 1 94 ? -1.100 1.479 16.894 1.00 52.31 94 LEU A C 1
ATOM 756 O O . LEU A 1 94 ? -2.058 0.706 16.846 1.00 52.31 94 LEU A O 1
ATOM 760 N N . LYS A 1 95 ? 0.077 1.103 17.421 1.00 46.28 95 LYS A N 1
ATOM 761 C CA . LYS A 1 95 ? 0.270 -0.115 18.222 1.00 46.28 95 LYS A CA 1
ATOM 762 C C . LYS A 1 95 ? -0.505 -0.026 19.540 1.00 46.28 95 LYS A C 1
ATOM 764 O O . LYS A 1 95 ? 0.064 0.220 20.601 1.00 46.28 95 LYS A O 1
ATOM 769 N N . LYS A 1 96 ? -1.821 -0.196 19.412 1.00 46.59 96 LYS A N 1
ATOM 770 C CA . LYS A 1 96 ? -2.807 -0.734 20.363 1.00 46.59 96 LYS A CA 1
ATOM 771 C C . LYS A 1 96 ? -4.216 -0.770 19.751 1.00 46.59 96 LYS A C 1
ATOM 773 O O . LYS A 1 96 ? -5.209 -0.641 20.452 1.00 46.59 96 LYS A O 1
ATOM 778 N N . ILE A 1 97 ? -4.310 -0.937 18.432 1.00 46.78 97 ILE A N 1
ATOM 779 C CA . ILE A 1 97 ? -5.574 -1.239 17.751 1.00 46.78 97 ILE A CA 1
ATOM 780 C C . ILE A 1 97 ? -5.502 -2.665 17.181 1.00 46.78 97 ILE A C 1
ATOM 782 O O . ILE A 1 97 ? -5.932 -2.925 16.065 1.00 46.78 97 ILE A O 1
ATOM 786 N N . ASP A 1 98 ? -4.950 -3.613 17.942 1.00 44.56 98 ASP A N 1
ATOM 787 C CA . ASP A 1 98 ? -5.096 -5.038 17.604 1.00 44.56 98 ASP A CA 1
ATOM 788 C C . ASP A 1 98 ? -6.531 -5.539 17.886 1.00 44.56 98 ASP A C 1
ATOM 790 O O . ASP A 1 98 ? -6.931 -6.577 17.371 1.00 44.56 98 ASP A O 1
ATOM 794 N N . GLY A 1 99 ? -7.355 -4.767 18.611 1.00 46.84 99 GLY A N 1
ATOM 795 C CA . GLY A 1 99 ? -8.769 -5.083 18.864 1.00 46.84 99 GLY A CA 1
ATOM 796 C C . GLY A 1 99 ? -9.773 -4.581 17.813 1.00 46.84 99 GLY A C 1
ATOM 797 O O . GLY A 1 99 ? -10.914 -5.024 17.807 1.00 46.84 99 GLY A O 1
ATOM 798 N N . ASN A 1 100 ? -9.390 -3.675 16.898 1.00 49.16 100 ASN A N 1
ATOM 799 C CA . ASN A 1 100 ? -10.343 -3.045 15.956 1.00 49.16 100 ASN A CA 1
ATOM 800 C C . ASN A 1 100 ? -10.103 -3.406 14.480 1.00 49.16 100 ASN A C 1
ATOM 802 O O . ASN A 1 100 ? -10.735 -2.840 13.586 1.00 49.16 100 ASN A O 1
ATOM 806 N N . TYR A 1 101 ? -9.207 -4.364 14.212 1.00 50.16 101 TYR A N 1
ATOM 807 C CA . TYR A 1 101 ? -9.002 -4.920 12.870 1.00 50.16 101 TYR A CA 1
ATOM 808 C C . TYR A 1 101 ? -10.315 -5.467 12.289 1.00 50.16 101 TYR A C 1
ATOM 810 O O . TYR A 1 101 ? -10.608 -5.252 11.117 1.00 50.16 101 TYR A O 1
ATOM 818 N N . TYR A 1 102 ? -11.146 -6.086 13.133 1.00 53.72 102 TYR A N 1
ATOM 819 C CA . TYR A 1 102 ? -12.450 -6.628 12.752 1.00 53.72 102 TYR A CA 1
ATOM 820 C C . TYR A 1 102 ? -13.500 -5.546 12.488 1.00 53.72 102 TYR A C 1
ATOM 822 O O . TYR A 1 102 ? -14.214 -5.645 11.496 1.00 53.72 102 TYR A O 1
ATOM 830 N N . GLY A 1 103 ? -13.530 -4.461 13.270 1.00 52.69 103 GLY A N 1
ATOM 831 C CA . GLY A 1 103 ? -14.388 -3.306 12.983 1.00 52.69 103 GLY A CA 1
ATOM 832 C C . GLY A 1 103 ? -14.055 -2.671 11.629 1.00 52.69 103 GLY A C 1
ATOM 833 O O . GLY A 1 103 ? -14.937 -2.446 10.806 1.00 52.69 103 GLY A O 1
ATOM 834 N N . LEU A 1 104 ? -12.770 -2.468 11.332 1.00 52.75 104 LEU A N 1
ATOM 835 C CA . LEU A 1 104 ? -12.325 -1.964 10.028 1.00 52.75 104 LEU A CA 1
ATOM 836 C C . LEU A 1 104 ? -12.604 -2.948 8.885 1.00 52.75 104 LEU A C 1
ATOM 838 O O . LEU A 1 104 ? -13.057 -2.527 7.822 1.00 52.75 104 LEU A O 1
ATOM 842 N N . LEU A 1 105 ? -12.377 -4.247 9.086 1.00 55.47 105 LEU A N 1
ATOM 843 C CA . LEU A 1 105 ? -12.657 -5.273 8.081 1.00 55.47 105 LEU A CA 1
ATOM 844 C C . LEU A 1 105 ? -14.156 -5.354 7.765 1.00 55.47 105 LEU A C 1
ATOM 846 O O . LEU A 1 105 ? -14.529 -5.399 6.595 1.00 55.47 105 LEU A O 1
ATOM 850 N N . SER A 1 106 ? -15.014 -5.306 8.784 1.00 53.38 106 SER A N 1
ATOM 851 C CA . SER A 1 106 ? -16.469 -5.283 8.627 1.00 53.38 106 SER A CA 1
ATOM 852 C C . SER A 1 106 ? -16.947 -3.983 7.969 1.00 53.38 106 SER A C 1
ATOM 854 O O . SER A 1 106 ? -17.809 -4.031 7.095 1.00 53.38 106 SER A O 1
ATOM 856 N N . PHE A 1 107 ? -16.325 -2.836 8.274 1.00 51.47 107 PHE A N 1
ATOM 857 C CA . PHE A 1 107 ? -16.570 -1.570 7.569 1.00 51.47 107 PHE A CA 1
ATOM 858 C C . PHE A 1 107 ? -16.205 -1.662 6.080 1.00 51.47 107 PHE A C 1
ATOM 860 O O . PHE A 1 107 ? -16.971 -1.221 5.220 1.00 51.47 107 PHE A O 1
ATOM 867 N N . PHE A 1 108 ? -15.055 -2.259 5.748 1.00 54.19 108 PHE A N 1
ATOM 868 C CA . PHE A 1 108 ? -14.650 -2.478 4.359 1.00 54.19 108 PHE A CA 1
ATOM 869 C C . PHE A 1 108 ? -15.558 -3.484 3.649 1.00 54.19 108 PHE A C 1
ATOM 871 O O . PHE A 1 108 ? -15.939 -3.228 2.513 1.00 54.19 108 PHE A O 1
ATOM 878 N N . LYS A 1 109 ? -15.970 -4.581 4.300 1.00 56.09 109 LYS A N 1
ATOM 879 C CA . LYS A 1 109 ? -16.952 -5.525 3.738 1.00 56.09 109 LYS A CA 1
ATOM 880 C C . LYS A 1 109 ? -18.284 -4.823 3.449 1.00 56.09 109 LYS A C 1
ATOM 882 O O . LYS A 1 109 ? -18.790 -4.939 2.336 1.00 56.09 109 LYS A O 1
ATOM 887 N N . TYR A 1 110 ? -18.796 -4.027 4.389 1.00 52.62 110 TYR A N 1
ATOM 888 C CA . TYR A 1 110 ? -20.017 -3.235 4.219 1.00 52.62 110 TYR A CA 1
ATOM 889 C C . TYR A 1 110 ? -19.906 -2.249 3.044 1.00 52.62 110 TYR A C 1
ATOM 891 O O . TYR A 1 110 ? -20.724 -2.278 2.125 1.00 52.62 110 TYR A O 1
ATOM 899 N N . THR A 1 111 ? -18.848 -1.435 3.013 1.00 52.16 111 THR A N 1
ATOM 900 C CA . THR A 1 111 ? -18.651 -0.399 1.981 1.00 52.16 111 THR A CA 1
ATOM 901 C C . THR A 1 111 ? -18.310 -0.961 0.596 1.00 52.16 111 THR A C 1
ATOM 903 O O . THR A 1 111 ? -18.745 -0.407 -0.415 1.00 52.16 111 THR A O 1
ATOM 906 N N . LEU A 1 112 ? -17.581 -2.079 0.515 1.00 53.44 112 LEU A N 1
ATOM 907 C CA . LEU A 1 112 ? -17.276 -2.770 -0.744 1.00 53.44 112 LEU A CA 1
ATOM 908 C C . LEU A 1 112 ? -18.465 -3.577 -1.276 1.00 53.44 112 LEU A C 1
ATOM 910 O O . LEU A 1 112 ? -18.561 -3.773 -2.491 1.00 53.44 112 LEU A O 1
ATOM 914 N N . SER A 1 113 ? -19.421 -3.961 -0.421 1.00 53.78 113 SER A N 1
ATOM 915 C CA . SER A 1 113 ? -20.671 -4.629 -0.814 1.00 53.78 113 SER A CA 1
ATOM 916 C C . SER A 1 113 ? -21.660 -3.726 -1.567 1.00 53.78 113 SER A C 1
ATOM 918 O O . SER A 1 113 ? -22.846 -4.012 -1.604 1.00 53.78 113 SER A O 1
ATOM 920 N N . SER A 1 114 ? -21.194 -2.675 -2.249 1.00 46.06 114 SER A N 1
ATOM 921 C CA . SER A 1 114 ? -21.925 -1.736 -3.130 1.00 46.06 114 SER A CA 1
ATOM 922 C C . SER A 1 114 ? -22.910 -2.335 -4.170 1.00 46.06 114 SER A C 1
ATOM 924 O O . SER A 1 114 ? -23.527 -1.596 -4.934 1.00 46.06 114 SER A O 1
ATOM 926 N N . LYS A 1 115 ? -23.096 -3.661 -4.200 1.00 50.06 115 LYS A N 1
ATOM 927 C CA . LYS A 1 115 ? -24.124 -4.419 -4.933 1.00 50.06 115 LYS A CA 1
ATOM 928 C C . LYS A 1 115 ? -25.213 -5.031 -4.029 1.00 50.06 115 LYS A C 1
ATOM 930 O O . LYS A 1 115 ? -25.946 -5.912 -4.471 1.00 50.06 115 LYS A O 1
ATOM 935 N N . CYS A 1 116 ? -25.300 -4.626 -2.768 1.00 48.03 116 CYS A N 1
ATOM 936 C CA . CYS A 1 116 ? -26.198 -5.228 -1.795 1.00 48.03 116 CYS A CA 1
ATOM 937 C C . CYS A 1 116 ? -27.635 -4.705 -1.990 1.00 48.03 116 CYS A C 1
ATOM 939 O O . CYS A 1 116 ? -27.887 -3.499 -2.025 1.00 48.03 116 CYS A O 1
ATOM 941 N N . SER A 1 117 ? -28.586 -5.620 -2.202 1.00 48.78 117 SER A N 1
ATOM 942 C CA . SER A 1 117 ? -30.012 -5.283 -2.272 1.00 48.78 117 SER A CA 1
ATOM 943 C C . SER A 1 117 ? -30.506 -4.841 -0.886 1.00 48.78 117 SER A C 1
ATOM 945 O O . SER A 1 117 ? -29.995 -5.321 0.123 1.00 48.78 117 SER A O 1
ATOM 947 N N . LYS A 1 118 ? -31.509 -3.951 -0.810 1.00 49.91 118 LYS A N 1
ATOM 948 C CA . LYS A 1 118 ? -32.021 -3.374 0.458 1.00 49.91 118 LYS A CA 1
ATOM 949 C C . LYS A 1 118 ? -32.337 -4.401 1.563 1.00 49.91 118 LYS A C 1
ATOM 951 O O . LYS A 1 118 ? -32.333 -4.023 2.726 1.00 49.91 118 LYS A O 1
ATOM 956 N N . ALA A 1 119 ? -32.612 -5.659 1.213 1.00 45.84 119 ALA A N 1
ATOM 957 C CA . ALA A 1 119 ? -32.871 -6.735 2.169 1.00 45.84 119 ALA A CA 1
ATOM 958 C C . ALA A 1 119 ? -31.592 -7.288 2.831 1.00 45.84 119 ALA A C 1
ATOM 960 O O . ALA A 1 119 ? -31.610 -7.590 4.015 1.00 45.84 119 ALA A O 1
ATOM 961 N N . CYS A 1 120 ? -30.472 -7.363 2.104 1.00 49.41 120 CYS A N 1
ATOM 962 C CA . CYS A 1 120 ? -29.206 -7.879 2.634 1.00 49.41 120 CYS A CA 1
ATOM 963 C C . CYS A 1 120 ? -28.385 -6.803 3.375 1.00 49.41 120 CYS A C 1
ATOM 965 O O . CYS A 1 120 ? -27.548 -7.146 4.203 1.00 49.41 120 CYS A O 1
ATOM 967 N N . CYS A 1 121 ? -28.616 -5.505 3.122 1.00 53.78 121 CYS A N 1
ATOM 968 C CA . CYS A 1 121 ? -27.881 -4.430 3.807 1.00 53.78 121 CYS A CA 1
ATOM 969 C C . CYS A 1 121 ? -28.200 -4.349 5.305 1.00 53.78 121 CYS A C 1
ATOM 971 O O . CYS A 1 121 ? -27.295 -4.104 6.094 1.00 53.78 121 CYS A O 1
ATOM 973 N N . GLY A 1 122 ? -29.460 -4.574 5.696 1.00 57.19 122 GLY A N 1
ATOM 974 C CA . GLY A 1 122 ? -29.891 -4.415 7.089 1.00 57.19 122 GLY A CA 1
ATOM 975 C C . GLY A 1 122 ? -29.206 -5.397 8.038 1.00 57.19 122 GLY A C 1
ATOM 976 O O . GLY A 1 122 ? -28.724 -5.001 9.093 1.00 57.19 122 GLY A O 1
ATOM 977 N N . GLU A 1 123 ? -29.083 -6.664 7.639 1.00 59.59 123 GLU A N 1
ATOM 978 C CA . GLU A 1 123 ? -28.421 -7.679 8.468 1.00 59.59 123 GLU A CA 1
ATOM 979 C C . GLU A 1 123 ? -26.904 -7.439 8.576 1.00 59.59 123 GLU A C 1
ATOM 981 O O . GLU A 1 123 ? -26.328 -7.611 9.649 1.00 59.59 123 GLU A O 1
ATOM 986 N N . ILE A 1 124 ? -26.263 -6.955 7.502 1.00 60.16 124 ILE A N 1
ATOM 987 C CA . ILE A 1 124 ? -24.829 -6.612 7.497 1.00 60.16 124 ILE A CA 1
ATOM 988 C C . ILE A 1 124 ? -24.548 -5.385 8.382 1.00 60.16 124 ILE A C 1
ATOM 990 O O . ILE A 1 124 ? -23.552 -5.365 9.106 1.00 60.16 124 ILE A O 1
ATOM 994 N N . GLU A 1 125 ? -25.410 -4.364 8.348 1.00 63.19 125 GLU A N 1
ATOM 995 C CA . GLU A 1 125 ? -25.305 -3.183 9.221 1.00 63.19 125 GLU A CA 1
ATOM 996 C C . GLU A 1 125 ? -25.412 -3.566 10.699 1.00 63.19 125 GLU A C 1
ATOM 998 O O . GLU A 1 125 ? -24.654 -3.074 11.538 1.00 63.19 125 GLU A O 1
ATOM 1003 N N . GLU A 1 126 ? -26.328 -4.474 11.025 1.00 69.38 126 GLU A N 1
ATOM 1004 C CA . GLU A 1 126 ? -26.508 -4.938 12.393 1.00 69.38 126 GLU A CA 1
ATOM 1005 C C . GLU A 1 126 ? -25.333 -5.791 12.881 1.00 69.38 126 GLU A C 1
ATOM 1007 O O . GLU A 1 126 ? -24.886 -5.609 14.013 1.00 69.38 126 GLU A O 1
ATOM 1012 N N . GLU A 1 127 ? -24.802 -6.696 12.055 1.00 67.62 127 GLU A N 1
ATOM 1013 C CA . GLU A 1 127 ? -23.590 -7.465 12.375 1.00 67.62 127 GLU A CA 1
ATOM 1014 C C . GLU A 1 127 ? -22.371 -6.560 12.583 1.00 67.62 127 GLU A C 1
ATOM 1016 O O . GLU A 1 127 ? -21.632 -6.728 13.558 1.00 67.62 127 GLU A O 1
ATOM 1021 N N . TYR A 1 128 ? -22.198 -5.552 11.726 1.00 66.94 128 TYR A N 1
ATOM 1022 C CA . TYR A 1 128 ? -21.170 -4.529 11.899 1.00 66.94 128 TYR A CA 1
ATOM 1023 C C . TYR A 1 128 ? -21.310 -3.799 13.240 1.00 66.94 128 TYR A C 1
ATOM 1025 O O . TYR A 1 128 ? -20.319 -3.554 13.930 1.00 66.94 128 TYR A O 1
ATOM 1033 N N . GLU A 1 129 ? -22.535 -3.471 13.640 1.00 73.19 129 GLU A N 1
ATOM 1034 C CA . GLU A 1 129 ? -22.794 -2.776 14.895 1.00 73.19 129 GLU A CA 1
ATOM 1035 C C . GLU A 1 129 ? -22.457 -3.639 16.126 1.00 73.19 129 GLU A C 1
ATOM 1037 O O . GLU A 1 129 ? -21.965 -3.114 17.130 1.00 73.19 129 GLU A O 1
ATOM 1042 N N . TRP A 1 130 ? -22.661 -4.959 16.053 1.00 78.06 130 TRP A N 1
ATOM 1043 C CA . TRP A 1 130 ? -22.213 -5.901 17.087 1.00 78.06 130 TRP A CA 1
ATOM 1044 C C . TRP A 1 130 ? -20.687 -5.971 17.182 1.00 78.06 130 TRP A C 1
ATOM 1046 O O . TRP A 1 130 ? -20.140 -5.864 18.281 1.00 78.06 130 TRP A O 1
ATOM 1056 N N . GLU A 1 131 ? -20.002 -6.079 16.042 1.00 72.44 131 GLU A N 1
ATOM 1057 C CA . GLU A 1 131 ? -18.535 -6.047 15.950 1.00 72.44 131 GLU A CA 1
ATOM 1058 C C . GLU A 1 131 ? -17.946 -4.756 16.522 1.00 72.44 131 GLU A C 1
ATOM 1060 O O . GLU A 1 131 ? -17.022 -4.791 17.339 1.00 72.44 131 GLU A O 1
ATOM 1065 N N . ARG A 1 132 ? -18.526 -3.610 16.155 1.00 72.44 132 ARG A N 1
ATOM 1066 C CA . ARG A 1 132 ? -18.112 -2.292 16.645 1.00 72.44 132 ARG A CA 1
ATOM 1067 C C . ARG A 1 132 ? -18.247 -2.194 18.163 1.00 72.44 132 ARG A C 1
ATOM 1069 O O . ARG A 1 132 ? -17.297 -1.802 18.838 1.00 72.44 132 ARG A O 1
ATOM 1076 N N . LYS A 1 133 ? -19.405 -2.577 18.710 1.00 81.19 133 LYS A N 1
ATOM 1077 C CA . LYS A 1 133 ? -19.665 -2.543 20.158 1.00 81.19 133 LYS A CA 1
ATOM 1078 C C . LYS A 1 133 ? -18.750 -3.483 20.938 1.00 81.19 133 LYS A C 1
ATOM 1080 O O . LYS A 1 133 ? -18.278 -3.108 22.009 1.00 81.19 133 LYS A O 1
ATOM 1085 N N . LEU A 1 134 ? -18.481 -4.684 20.419 1.00 80.62 134 LEU A N 1
ATOM 1086 C CA . LEU A 1 134 ? -17.542 -5.603 21.060 1.00 80.62 134 LEU A CA 1
ATOM 1087 C C . LEU A 1 134 ? -16.119 -5.035 21.053 1.00 80.62 134 LEU A C 1
ATOM 1089 O O . LEU A 1 134 ? -15.464 -5.051 22.092 1.00 80.62 134 LEU A O 1
ATOM 1093 N N . GLY A 1 135 ? -15.678 -4.458 19.931 1.00 74.81 135 GLY A N 1
ATOM 1094 C CA . GLY A 1 135 ? -14.376 -3.793 19.830 1.00 74.81 135 GLY A CA 1
ATOM 1095 C C . GLY A 1 135 ? -14.218 -2.620 20.806 1.00 74.81 135 GLY A C 1
ATOM 1096 O O . GLY A 1 135 ? -13.163 -2.459 21.417 1.00 74.81 135 GLY A O 1
ATOM 1097 N N . GLU A 1 136 ? -15.274 -1.829 21.026 1.00 78.44 136 GLU A N 1
ATOM 1098 C CA . GLU A 1 136 ? -15.279 -0.764 22.043 1.00 78.44 136 GLU A CA 1
ATOM 1099 C C . GLU A 1 136 ? -15.103 -1.315 23.463 1.00 78.44 136 GLU A C 1
ATOM 1101 O O . GLU A 1 136 ? -14.353 -0.741 24.253 1.00 78.44 136 GLU A O 1
ATOM 1106 N N . MET A 1 137 ? -15.744 -2.442 23.785 1.00 81.62 137 MET A N 1
ATOM 1107 C CA . MET A 1 137 ? -15.587 -3.095 25.089 1.00 81.62 137 MET A CA 1
ATOM 1108 C C . MET A 1 137 ? -14.211 -3.749 25.259 1.00 81.62 137 MET A C 1
ATOM 1110 O O . MET A 1 137 ? -13.648 -3.701 26.350 1.00 81.62 137 MET A O 1
ATOM 1114 N N . GLU A 1 138 ? -13.635 -4.331 24.206 1.00 79.12 138 GLU A N 1
ATOM 1115 C CA . GLU A 1 138 ? -12.256 -4.841 24.233 1.00 79.12 138 GLU A CA 1
ATOM 1116 C C . GLU A 1 138 ? -11.257 -3.710 24.495 1.00 79.12 138 GLU A C 1
ATOM 1118 O O . GLU A 1 138 ? -10.384 -3.836 25.356 1.00 79.12 138 GLU A O 1
ATOM 1123 N N . TYR A 1 139 ? -11.429 -2.574 23.817 1.00 76.50 139 TYR A N 1
ATOM 1124 C CA . TYR A 1 139 ? -10.610 -1.388 24.042 1.00 76.50 139 TYR A CA 1
ATOM 1125 C C . TYR A 1 139 ? -10.767 -0.842 25.467 1.00 76.50 139 TYR A C 1
ATOM 1127 O O . TYR A 1 139 ? -9.772 -0.563 26.141 1.00 76.50 139 TYR A O 1
ATOM 1135 N N . GLU A 1 140 ? -12.008 -0.718 25.949 1.00 78.44 140 GLU A N 1
ATOM 1136 C CA . GLU A 1 140 ? -12.305 -0.311 27.324 1.00 78.44 140 GLU A CA 1
ATOM 1137 C C . GLU A 1 140 ? -11.599 -1.236 28.324 1.00 78.44 140 GLU A C 1
ATOM 1139 O O . GLU A 1 140 ? -10.939 -0.753 29.247 1.00 78.44 140 GLU A O 1
ATOM 1144 N N . TYR A 1 141 ? -11.639 -2.551 28.093 1.00 77.06 141 TYR A N 1
ATOM 1145 C CA . TYR A 1 141 ? -10.934 -3.522 28.919 1.00 77.06 141 TYR A CA 1
ATOM 1146 C C . TYR A 1 141 ? -9.414 -3.286 28.935 1.00 77.06 141 TYR A C 1
ATOM 1148 O O . TYR A 1 141 ? -8.824 -3.153 30.004 1.00 77.06 141 TYR A O 1
ATOM 1156 N N . GLU A 1 142 ? -8.763 -3.234 27.772 1.00 76.12 142 GLU A N 1
ATOM 1157 C CA . GLU A 1 142 ? -7.292 -3.197 27.666 1.00 76.12 142 GLU A CA 1
ATOM 1158 C C . GLU A 1 142 ? -6.677 -1.858 28.090 1.00 76.12 142 GLU A C 1
ATOM 1160 O O . GLU A 1 142 ? -5.544 -1.783 28.588 1.00 76.12 142 GLU A O 1
ATOM 1165 N N . VAL A 1 143 ? -7.395 -0.762 27.849 1.00 72.38 143 VAL A N 1
ATOM 1166 C CA . VAL A 1 143 ? -6.886 0.581 28.129 1.00 72.38 143 VAL A CA 1
ATOM 1167 C C . VAL A 1 143 ? -7.274 1.037 29.519 1.00 72.38 143 VAL A C 1
ATOM 1169 O O . VAL A 1 143 ? -6.405 1.552 30.229 1.00 72.38 143 VAL A O 1
ATOM 1172 N N . ASN A 1 144 ? -8.534 0.826 29.901 1.00 70.44 144 ASN A N 1
ATOM 1173 C CA . ASN A 1 144 ? -9.070 1.347 31.147 1.00 70.44 144 ASN A CA 1
ATOM 1174 C C . ASN A 1 144 ? -9.045 0.270 32.228 1.00 70.44 144 ASN A C 1
ATOM 1176 O O . ASN A 1 144 ? -8.452 0.491 33.270 1.00 70.44 144 ASN A O 1
ATOM 1180 N N . ILE A 1 145 ? -9.605 -0.916 32.002 1.00 73.75 145 ILE A N 1
ATOM 1181 C CA . ILE A 1 145 ? -9.848 -1.872 33.097 1.00 73.75 145 ILE A CA 1
ATOM 1182 C C . ILE A 1 145 ? -8.586 -2.625 33.546 1.00 73.75 145 ILE A C 1
ATO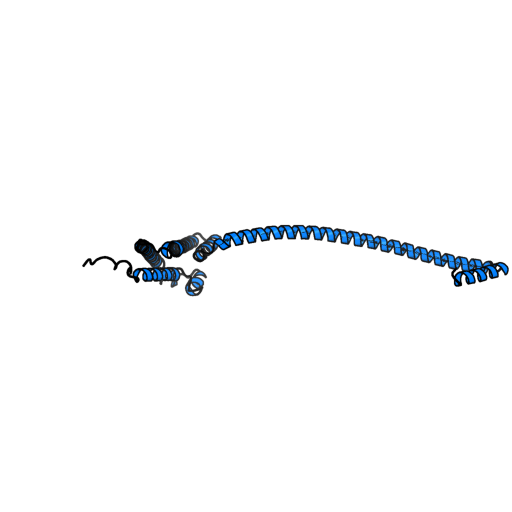M 1184 O O . ILE A 1 145 ? -8.340 -2.774 34.746 1.00 73.75 145 ILE A O 1
ATOM 1188 N N . GLU A 1 146 ? -7.769 -3.093 32.603 1.00 72.69 146 GLU A N 1
ATOM 1189 C CA . GLU A 1 146 ? -6.590 -3.927 32.872 1.00 72.69 146 GLU A CA 1
ATOM 1190 C C . GLU A 1 146 ? -5.493 -3.170 33.634 1.00 72.69 146 GLU A C 1
ATOM 1192 O O . GLU A 1 146 ? -4.756 -3.762 34.420 1.00 72.69 146 GLU A O 1
ATOM 1197 N N . LYS A 1 147 ? -5.406 -1.849 33.445 1.00 71.06 147 LYS A N 1
ATOM 1198 C CA . LYS A 1 147 ? -4.355 -1.004 34.032 1.00 71.06 147 LYS A CA 1
ATOM 1199 C C . LYS A 1 147 ? -4.740 -0.349 35.360 1.00 71.06 147 LYS A C 1
ATOM 1201 O O . LYS A 1 147 ? -3.889 0.294 35.975 1.00 71.06 147 LYS A O 1
ATOM 1206 N N . ILE A 1 148 ? -5.994 -0.467 35.803 1.00 70.88 148 ILE A N 1
ATOM 1207 C CA . ILE A 1 148 ? -6.441 0.150 37.057 1.00 70.88 148 ILE A CA 1
ATOM 1208 C C . ILE A 1 148 ? -6.033 -0.731 38.247 1.00 70.88 148 ILE A C 1
ATOM 1210 O O . ILE A 1 148 ? -6.561 -1.831 38.444 1.00 70.88 148 ILE A O 1
ATOM 1214 N N . ASN A 1 149 ? -5.141 -0.175 39.074 1.00 63.00 149 ASN A N 1
ATOM 1215 C CA . ASN A 1 149 ? -4.693 -0.71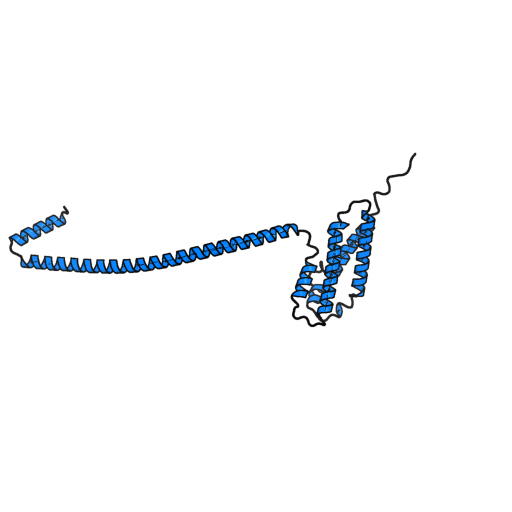1 40.366 1.00 63.00 149 ASN A CA 1
ATOM 1216 C C . ASN A 1 149 ? -5.247 0.083 41.572 1.00 63.00 149 ASN A C 1
ATOM 1218 O O . ASN A 1 149 ? -4.721 -0.047 42.670 1.00 63.00 149 ASN A O 1
ATOM 1222 N N . SER A 1 150 ? -6.245 0.952 41.379 1.00 61.62 150 SER A N 1
ATOM 1223 C CA . SER A 1 150 ? -6.773 1.811 42.451 1.00 61.62 150 SER A CA 1
ATOM 1224 C C . SER A 1 150 ? -7.797 1.105 43.348 1.00 61.62 150 SER A C 1
ATOM 1226 O O . SER A 1 150 ? -8.369 0.079 42.974 1.00 61.62 150 SER A O 1
ATOM 1228 N N . ASP A 1 151 ? -8.093 1.703 44.503 1.00 57.16 151 ASP A N 1
ATOM 1229 C CA . ASP A 1 151 ? -9.098 1.211 45.459 1.00 57.16 151 ASP A CA 1
ATOM 1230 C C . ASP A 1 151 ? -10.513 1.111 44.848 1.00 57.16 151 ASP A C 1
ATOM 1232 O O . ASP A 1 151 ? -11.292 0.231 45.207 1.00 57.16 151 ASP A O 1
ATOM 1236 N N . ASN A 1 152 ? -10.815 1.921 43.824 1.00 61.53 152 ASN A N 1
ATOM 1237 C CA . ASN A 1 152 ? -12.073 1.861 43.060 1.00 61.53 152 ASN A CA 1
ATOM 1238 C C . ASN A 1 152 ? -12.035 0.846 41.899 1.00 61.53 152 ASN A C 1
ATOM 1240 O O . ASN A 1 152 ? -12.974 0.763 41.105 1.00 61.53 152 ASN A O 1
ATOM 1244 N N . SER A 1 153 ? -10.953 0.072 41.762 1.00 73.38 153 SER A N 1
ATOM 1245 C CA . SER A 1 153 ? -10.776 -0.873 40.653 1.00 73.38 153 SER A CA 1
ATOM 1246 C C . SER A 1 153 ? -11.859 -1.943 40.613 1.00 73.38 153 SER A C 1
ATOM 1248 O O . SER A 1 153 ? -12.235 -2.379 39.527 1.00 73.38 153 SER A O 1
ATOM 1250 N N . PHE A 1 154 ? -12.372 -2.356 41.773 1.00 75.56 154 PHE A N 1
ATOM 1251 C CA . PHE A 1 154 ? -13.365 -3.420 41.868 1.00 75.56 154 PHE A CA 1
ATOM 1252 C C . PHE A 1 154 ? -14.735 -2.987 41.336 1.00 75.56 154 PHE A C 1
ATOM 1254 O O . PHE A 1 154 ? -15.345 -3.715 40.558 1.00 75.56 154 PHE A O 1
ATOM 1261 N N . GLU A 1 155 ? -15.196 -1.788 41.696 1.00 80.31 155 GLU A N 1
ATOM 1262 C CA . GLU A 1 155 ? -16.487 -1.262 41.241 1.00 80.31 155 GLU A CA 1
ATOM 1263 C C . GLU A 1 155 ? -16.489 -1.020 39.726 1.00 80.31 155 GLU A C 1
ATOM 1265 O O . GLU A 1 155 ? -17.396 -1.467 39.027 1.00 80.31 155 GLU A O 1
ATOM 1270 N N . ILE A 1 156 ? -15.415 -0.424 39.200 1.00 80.56 156 ILE A N 1
ATOM 1271 C CA . ILE A 1 156 ? -15.243 -0.189 37.760 1.00 80.56 156 ILE A CA 1
ATOM 1272 C C . ILE A 1 156 ? -15.184 -1.523 36.991 1.00 80.56 156 ILE A C 1
ATOM 1274 O O . ILE A 1 156 ? -15.818 -1.674 35.946 1.00 80.56 156 ILE A O 1
ATOM 1278 N N . LYS A 1 157 ? -14.466 -2.526 37.522 1.00 83.12 157 LYS A N 1
ATOM 1279 C CA . LYS A 1 157 ? -14.416 -3.879 36.940 1.00 83.12 157 LYS A CA 1
ATOM 1280 C C . LYS A 1 157 ? -15.790 -4.549 36.942 1.00 83.12 157 LYS A C 1
ATOM 1282 O O . LYS A 1 157 ? -16.149 -5.168 35.945 1.00 83.12 157 LYS A O 1
ATOM 1287 N N . ASN A 1 158 ? -16.571 -4.404 38.011 1.00 84.31 158 ASN A N 1
ATOM 1288 C CA . ASN A 1 158 ? -17.915 -4.979 38.084 1.00 84.31 158 ASN A CA 1
ATOM 1289 C C . ASN A 1 158 ? -18.879 -4.332 37.088 1.00 84.31 158 ASN A C 1
ATOM 1291 O O . ASN A 1 158 ? -19.555 -5.063 36.369 1.00 84.31 158 ASN A O 1
ATOM 1295 N N . GLN A 1 159 ? -18.882 -3.001 36.975 1.00 86.88 159 GLN A N 1
ATOM 1296 C CA . GLN A 1 159 ? -19.710 -2.288 35.994 1.00 86.88 159 GLN A CA 1
ATOM 1297 C C . GLN A 1 159 ? -19.391 -2.726 34.557 1.00 86.88 159 GLN A C 1
ATOM 1299 O O . GLN A 1 159 ? -20.297 -2.972 33.758 1.00 86.88 159 GLN A O 1
ATOM 1304 N N . PHE A 1 160 ? -18.103 -2.890 34.233 1.00 89.00 160 PHE A N 1
ATOM 1305 C CA . PHE A 1 160 ? -17.689 -3.433 32.939 1.00 89.00 160 PHE A CA 1
ATOM 1306 C C . PHE A 1 160 ? -18.229 -4.855 32.716 1.00 89.00 160 PHE A C 1
ATOM 1308 O O . PHE A 1 160 ? -18.755 -5.165 31.647 1.00 89.00 160 PHE A O 1
ATOM 1315 N N . CYS A 1 161 ? -18.140 -5.720 33.728 1.00 88.81 161 CYS A N 1
ATOM 1316 C CA . CYS A 1 161 ? -18.622 -7.093 33.619 1.00 88.81 161 CYS A CA 1
ATOM 1317 C C . CYS A 1 161 ? -20.143 -7.187 33.469 1.00 88.81 161 CYS A C 1
ATOM 1319 O O . CYS A 1 161 ? -20.608 -7.984 32.662 1.00 88.81 161 CYS A O 1
ATOM 1321 N N . GLU A 1 162 ? -20.914 -6.348 34.159 1.00 89.69 162 GLU A N 1
ATOM 1322 C CA . GLU A 1 162 ? -22.369 -6.261 33.971 1.00 89.69 162 GLU A CA 1
ATOM 1323 C C . GLU A 1 162 ? -22.730 -5.791 32.556 1.00 89.69 162 GLU A C 1
ATOM 1325 O O . GLU A 1 162 ? -23.632 -6.335 31.915 1.00 89.69 162 GLU A O 1
ATOM 1330 N N . LYS A 1 163 ? -22.004 -4.801 32.024 1.00 90.38 163 LYS A N 1
ATOM 1331 C CA . LYS A 1 163 ? -22.174 -4.333 30.641 1.00 90.38 163 LYS A CA 1
ATOM 1332 C C . LYS A 1 163 ? -21.911 -5.458 29.634 1.00 90.38 163 LYS A C 1
ATOM 1334 O O . LYS A 1 163 ? -22.686 -5.620 28.691 1.00 90.38 163 LYS A O 1
ATOM 1339 N N . LEU A 1 164 ? -20.861 -6.249 29.852 1.00 90.19 164 LEU A N 1
ATOM 1340 C CA . LEU A 1 164 ? -20.506 -7.384 29.002 1.00 90.19 164 LEU A CA 1
ATOM 1341 C C . LEU A 1 164 ? -21.520 -8.537 29.094 1.00 90.19 164 LEU A C 1
ATOM 1343 O O . LEU A 1 164 ? -21.885 -9.109 28.070 1.00 90.19 164 LEU A O 1
ATOM 1347 N N . GLU A 1 165 ? -22.000 -8.864 30.294 1.00 89.38 165 GLU A N 1
ATOM 1348 C CA . GLU A 1 165 ? -23.035 -9.886 30.506 1.00 89.38 165 GLU A CA 1
ATOM 1349 C C . GLU A 1 165 ? -24.340 -9.491 29.795 1.00 89.38 165 GLU A C 1
ATOM 1351 O O . GLU A 1 165 ? -24.908 -10.288 29.048 1.00 89.38 165 GLU A O 1
ATOM 1356 N N . ASN A 1 166 ? -24.755 -8.226 29.913 1.00 91.88 166 ASN A N 1
ATOM 1357 C CA . ASN A 1 166 ? -25.904 -7.688 29.181 1.00 91.88 166 ASN A CA 1
ATOM 1358 C C . ASN A 1 166 ? -25.710 -7.721 27.659 1.00 91.88 166 ASN A C 1
ATOM 1360 O O . ASN A 1 166 ? -26.664 -7.952 26.914 1.00 91.88 166 ASN A O 1
ATOM 1364 N N . PHE A 1 167 ? -24.490 -7.470 27.177 1.00 89.25 167 PHE A N 1
ATOM 1365 C CA . PHE A 1 167 ? -24.176 -7.582 25.757 1.00 89.25 167 PHE A CA 1
ATOM 1366 C C . PHE A 1 167 ? -24.306 -9.025 25.265 1.00 89.25 167 PHE A C 1
ATOM 1368 O O . PHE A 1 167 ? -24.940 -9.246 24.234 1.00 89.25 167 PHE A O 1
ATOM 1375 N N . LYS A 1 168 ? -23.770 -9.998 26.016 1.00 87.12 168 LYS A N 1
ATOM 1376 C CA . LYS A 1 168 ? -23.883 -11.424 25.686 1.00 87.12 168 LYS A CA 1
ATOM 1377 C C . LYS A 1 168 ? -25.339 -11.873 25.625 1.00 87.12 168 LYS A C 1
ATOM 1379 O O . LYS A 1 168 ? -25.723 -12.482 24.637 1.00 87.12 168 LYS A O 1
ATOM 1384 N N . LEU A 1 169 ? -26.153 -11.507 26.616 1.00 87.75 169 LEU A N 1
ATOM 1385 C CA . LEU A 1 169 ? -27.576 -11.859 26.636 1.00 87.75 169 LEU A CA 1
ATOM 1386 C C . LEU A 1 169 ? -28.300 -11.364 25.380 1.00 87.75 169 LEU A C 1
ATOM 1388 O O . LEU A 1 169 ? -28.946 -12.145 24.690 1.00 87.75 169 LEU A O 1
ATOM 1392 N N . LYS A 1 170 ? -28.123 -10.088 25.018 1.00 87.69 170 LYS A N 1
ATOM 1393 C CA . LYS A 1 170 ? -28.749 -9.531 23.809 1.00 87.69 170 LYS A CA 1
ATOM 1394 C C . LYS A 1 170 ? -28.217 -10.162 22.519 1.00 87.69 170 LYS A C 1
ATOM 1396 O O . LYS A 1 170 ? -28.948 -10.253 21.534 1.00 87.69 170 LYS A O 1
ATOM 1401 N N . PHE A 1 171 ? -26.944 -10.554 22.502 1.00 82.94 171 PHE A N 1
ATOM 1402 C CA . PHE A 1 171 ? -26.347 -11.252 21.370 1.00 82.94 171 PHE A CA 1
ATOM 1403 C C . PHE A 1 171 ? -26.942 -12.660 21.211 1.00 82.94 171 PHE A C 1
ATOM 1405 O O . PHE A 1 171 ? -27.346 -13.016 20.109 1.00 82.94 171 PHE A O 1
ATOM 1412 N N . GLU A 1 172 ? -27.077 -13.420 22.300 1.00 81.50 172 GLU A N 1
ATOM 1413 C CA . GLU A 1 172 ? -27.675 -14.764 22.313 1.00 81.50 172 GLU A CA 1
ATOM 1414 C C . GLU A 1 172 ? -29.180 -14.751 22.003 1.00 81.50 172 GLU A C 1
ATOM 1416 O O . GLU A 1 172 ? -29.665 -15.632 21.294 1.00 81.50 172 GLU A O 1
ATOM 1421 N N . GLU A 1 173 ? -29.920 -13.739 22.471 1.00 83.38 173 GLU A N 1
ATOM 1422 C CA . GLU A 1 173 ? -31.334 -13.534 22.117 1.00 83.38 173 GLU A CA 1
ATOM 1423 C C . GLU A 1 173 ? -31.522 -13.352 20.607 1.00 83.38 173 GLU A C 1
ATOM 1425 O O . GLU A 1 173 ? -32.487 -13.851 20.025 1.00 8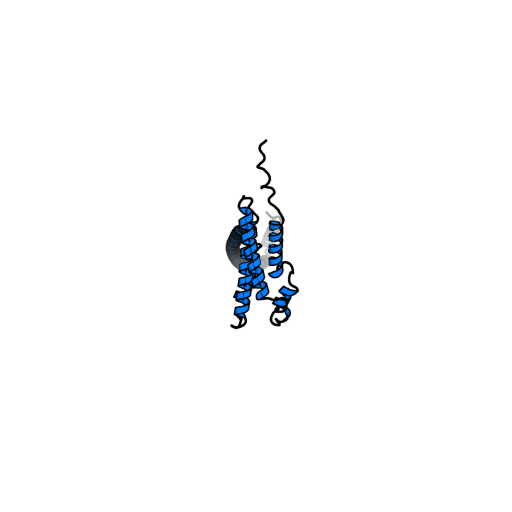3.38 173 GLU A O 1
ATOM 1430 N N . LYS A 1 174 ? -30.593 -12.634 19.966 1.00 75.75 174 LYS A N 1
ATOM 1431 C CA . LYS A 1 174 ? -30.653 -12.326 18.536 1.00 75.75 174 LYS A CA 1
ATOM 1432 C C . LYS A 1 174 ? -30.093 -13.445 17.660 1.00 75.75 174 LYS A C 1
ATOM 1434 O O . LYS A 1 174 ? -30.645 -13.718 16.596 1.00 75.75 174 LYS A O 1
ATOM 1439 N N . TYR A 1 175 ? -29.023 -14.095 18.107 1.00 71.31 175 TYR A N 1
ATOM 1440 C CA . TYR A 1 175 ? -28.341 -15.180 17.405 1.00 71.31 175 TYR A CA 1
ATOM 1441 C C . TYR A 1 175 ? -28.333 -16.457 18.254 1.00 71.31 175 TYR A C 1
ATOM 1443 O O . TYR A 1 175 ? -27.270 -16.912 18.682 1.00 71.31 175 TYR A O 1
ATOM 1451 N N . PRO A 1 176 ? -29.503 -17.077 18.498 1.00 65.69 176 PRO A N 1
ATOM 1452 C CA . PRO A 1 176 ? -29.545 -18.348 19.204 1.00 65.69 176 PRO A CA 1
ATOM 1453 C C . PRO A 1 176 ? -28.787 -19.407 18.392 1.00 65.69 176 PRO A C 1
ATOM 1455 O O . PRO A 1 176 ? -28.780 -19.361 17.161 1.00 65.69 176 PRO A O 1
ATOM 1458 N N . GLN A 1 177 ? -28.190 -20.401 19.055 1.00 56.56 177 GLN A N 1
ATOM 1459 C CA . GLN A 1 177 ? -27.365 -21.445 18.413 1.00 56.56 177 GLN A CA 1
ATOM 1460 C C . GLN A 1 177 ? -28.033 -22.132 17.203 1.00 56.56 177 GLN A C 1
ATOM 1462 O O . GLN A 1 177 ? -27.348 -22.544 16.272 1.00 56.56 177 GLN A O 1
ATOM 1467 N N . ASN A 1 178 ? -29.369 -22.155 17.156 1.00 51.34 178 ASN A N 1
ATOM 1468 C CA . ASN A 1 178 ? -30.155 -22.741 16.065 1.00 51.34 178 ASN A CA 1
ATOM 1469 C C . ASN A 1 178 ? -30.461 -21.778 14.895 1.00 51.34 178 ASN A C 1
ATOM 1471 O O . ASN A 1 178 ? -31.007 -22.210 13.880 1.00 51.34 178 ASN A O 1
ATOM 1475 N N . ALA A 1 179 ? -30.182 -20.476 15.024 1.00 53.31 179 ALA A N 1
ATOM 1476 C CA . ALA A 1 179 ? -30.370 -19.487 13.956 1.00 53.31 179 ALA A CA 1
ATOM 1477 C C . ALA A 1 179 ? -29.229 -19.533 12.931 1.00 53.31 179 ALA A C 1
ATOM 1479 O O . ALA A 1 179 ? -29.460 -19.341 11.739 1.00 53.31 179 ALA A O 1
ATOM 1480 N N . ILE A 1 180 ? -28.015 -19.863 13.381 1.00 48.62 180 ILE A N 1
ATOM 1481 C CA . ILE A 1 180 ? -26.817 -19.950 12.536 1.00 48.62 180 ILE A CA 1
ATOM 1482 C C . ILE A 1 180 ? -26.918 -21.130 11.557 1.00 48.62 180 ILE A C 1
ATOM 1484 O O . ILE A 1 180 ? -26.541 -21.001 10.398 1.00 48.62 180 ILE A O 1
ATOM 1488 N N . GLU A 1 181 ? -27.489 -22.263 11.982 1.00 48.34 181 GLU A N 1
ATOM 1489 C CA . GLU A 1 181 ? -27.700 -23.433 11.111 1.00 48.34 181 GLU A CA 1
ATOM 1490 C C . GLU A 1 181 ? -28.740 -23.204 10.005 1.00 48.34 181 GLU A C 1
ATOM 1492 O O . GLU A 1 181 ? -28.743 -23.925 9.009 1.00 48.34 181 GLU A O 1
ATOM 1497 N N . LYS A 1 182 ? -29.619 -22.206 10.164 1.00 47.38 182 LYS A N 1
ATOM 1498 C CA . LYS A 1 182 ? -30.706 -21.903 9.222 1.00 47.38 182 LYS A CA 1
ATOM 1499 C C . LYS A 1 182 ? -30.350 -20.845 8.174 1.00 47.38 182 LYS A C 1
ATOM 1501 O O . LYS A 1 182 ? -31.150 -20.631 7.267 1.00 47.38 182 LYS A O 1
ATOM 1506 N N . ARG A 1 183 ? -29.184 -20.201 8.278 1.00 47.75 183 ARG A N 1
ATOM 1507 C CA . ARG A 1 183 ? -28.691 -19.238 7.282 1.00 47.75 183 ARG A CA 1
ATOM 1508 C C . ARG A 1 183 ? -28.040 -19.998 6.120 1.00 47.75 183 ARG A C 1
ATOM 1510 O O . ARG A 1 183 ? -27.006 -20.637 6.293 1.00 47.75 183 ARG A O 1
ATOM 1517 N N . LEU A 1 184 ? -28.682 -19.969 4.951 1.00 44.62 184 LEU A N 1
ATOM 1518 C CA . LEU A 1 184 ? -28.241 -20.626 3.702 1.00 44.62 184 LEU A CA 1
ATOM 1519 C C . LEU A 1 184 ? -27.412 -19.693 2.807 1.00 44.62 184 LEU A C 1
ATOM 1521 O O . LEU A 1 184 ? -26.911 -20.072 1.751 1.00 44.62 184 LEU A O 1
ATOM 1525 N N . ASP A 1 185 ? -27.286 -18.458 3.244 1.00 46.00 185 ASP A N 1
ATOM 1526 C CA . ASP A 1 185 ? -26.894 -17.295 2.497 1.00 46.00 185 ASP A CA 1
ATOM 1527 C C . ASP A 1 185 ? -25.698 -16.698 3.221 1.00 46.00 185 ASP A C 1
ATOM 1529 O O . ASP A 1 185 ? -25.865 -15.821 4.051 1.00 46.00 185 ASP A O 1
ATOM 1533 N N . PHE A 1 186 ? -24.511 -17.275 2.984 1.00 41.56 186 PHE A N 1
ATOM 1534 C CA . PHE A 1 186 ? -23.229 -16.576 2.808 1.00 41.56 186 PHE A CA 1
ATOM 1535 C C . PHE A 1 186 ? -22.011 -17.511 2.966 1.00 41.56 186 PHE A C 1
ATOM 1537 O O . PHE A 1 186 ? -21.947 -18.350 3.864 1.00 41.56 186 PHE A O 1
ATOM 1544 N N . GLU A 1 187 ? -20.956 -17.240 2.190 1.00 39.19 187 GLU A N 1
ATOM 1545 C CA . GLU A 1 187 ? -19.571 -17.682 2.453 1.00 39.19 187 GLU A CA 1
ATOM 1546 C C . GLU A 1 187 ? -19.072 -17.274 3.864 1.00 39.19 187 GLU A C 1
ATOM 1548 O O . GLU A 1 187 ? -18.175 -17.910 4.412 1.00 39.19 187 GLU A O 1
ATOM 1553 N N . THR A 1 188 ? -19.710 -16.296 4.519 1.00 46.44 188 THR A N 1
ATOM 1554 C CA . THR A 1 188 ? -19.516 -15.898 5.928 1.00 46.44 188 THR A CA 1
ATOM 1555 C C . THR A 1 188 ? -19.839 -17.015 6.928 1.00 46.44 188 THR A C 1
ATOM 1557 O O . THR A 1 188 ? -19.255 -17.041 8.008 1.00 46.44 188 THR A O 1
ATOM 1560 N N . VAL A 1 189 ? -20.694 -17.986 6.572 1.00 43.25 189 VAL A N 1
ATOM 1561 C CA . VAL A 1 189 ? -20.920 -19.191 7.393 1.00 43.25 189 VAL A CA 1
ATOM 1562 C C . VAL A 1 189 ? -19.655 -20.044 7.451 1.00 43.25 189 VAL A C 1
ATOM 1564 O O . VAL A 1 189 ? -19.385 -20.633 8.491 1.00 43.25 189 VAL A O 1
ATOM 1567 N N . SER A 1 190 ? -18.843 -20.072 6.388 1.00 38.25 190 SER A N 1
ATOM 1568 C CA . SER A 1 190 ? -17.548 -20.761 6.419 1.00 38.25 190 SER A CA 1
ATOM 1569 C C . SER A 1 190 ? -16.526 -20.015 7.277 1.00 38.25 190 SER A C 1
ATOM 1571 O O . SER A 1 190 ? -15.759 -20.659 7.975 1.00 38.25 190 SER A O 1
ATOM 1573 N N . GLU A 1 191 ? -16.555 -18.680 7.351 1.00 44.56 191 GLU A N 1
ATOM 1574 C CA . GLU A 1 191 ? -15.707 -17.940 8.299 1.00 44.56 191 GLU A CA 1
ATOM 1575 C C . GLU A 1 191 ? -16.182 -18.099 9.755 1.00 44.56 191 GLU A C 1
ATOM 1577 O O . GLU A 1 191 ? -15.360 -18.212 10.655 1.00 44.56 191 GLU A O 1
ATOM 1582 N N . TRP A 1 192 ? -17.490 -18.208 10.003 1.00 45.12 192 TRP A N 1
ATOM 1583 C CA . TRP A 1 192 ? -18.042 -18.468 11.340 1.00 45.12 192 TRP A CA 1
ATOM 1584 C C . TRP A 1 192 ? -17.896 -19.926 11.806 1.00 45.12 192 TRP A C 1
ATOM 1586 O O . TRP A 1 192 ? -17.639 -20.166 12.987 1.00 45.12 192 TRP A O 1
ATOM 1596 N N . LYS A 1 193 ? -18.049 -20.910 10.908 1.00 39.56 193 LYS A N 1
ATOM 1597 C CA . LYS A 1 193 ? -17.844 -22.340 11.208 1.00 39.56 193 LYS A CA 1
ATOM 1598 C C . LYS A 1 193 ? -16.365 -22.733 11.186 1.00 39.56 193 LYS A C 1
ATOM 1600 O O . LYS A 1 193 ? -15.912 -23.432 12.096 1.00 39.56 193 LYS A O 1
ATOM 1605 N N . ASP A 1 194 ? -15.619 -22.269 10.184 1.00 42.25 194 ASP A N 1
ATOM 1606 C CA . ASP A 1 194 ? -14.299 -22.798 9.817 1.00 42.25 194 ASP A CA 1
ATOM 1607 C C . ASP A 1 194 ? -13.171 -21.738 9.754 1.00 42.25 194 ASP A C 1
ATOM 1609 O O . ASP A 1 194 ? -11.996 -22.096 9.855 1.00 42.25 194 ASP A O 1
ATOM 1613 N N . GLY A 1 195 ? -13.470 -20.437 9.656 1.00 39.91 195 GLY A N 1
ATOM 1614 C CA . GLY A 1 195 ? -12.470 -19.367 9.533 1.00 39.91 195 GLY A CA 1
ATOM 1615 C C . GLY A 1 195 ? -11.970 -18.844 10.876 1.00 39.91 195 GLY A C 1
ATOM 1616 O O . GLY A 1 195 ? -12.635 -18.072 11.552 1.00 39.91 195 GLY A O 1
ATOM 1617 N N . ASN A 1 196 ? -10.752 -19.240 11.256 1.00 46.25 196 ASN A N 1
ATOM 1618 C CA . ASN A 1 196 ? -10.040 -18.758 12.446 1.00 46.25 196 ASN A CA 1
ATOM 1619 C C . ASN A 1 196 ? -10.928 -18.635 13.687 1.00 46.25 196 ASN A C 1
ATOM 1621 O O . ASN A 1 196 ? -11.164 -17.558 14.235 1.00 46.25 196 ASN A O 1
ATOM 1625 N N . LYS A 1 197 ? -11.333 -19.816 14.154 1.00 51.75 197 LYS A N 1
ATOM 1626 C CA . LYS A 1 197 ? -12.001 -20.119 15.418 1.00 51.75 197 LYS A CA 1
ATOM 1627 C C . LYS A 1 197 ? -11.670 -19.191 16.596 1.00 51.75 197 LYS A C 1
ATOM 1629 O O . LYS A 1 197 ? -12.483 -19.147 17.496 1.00 51.75 197 LYS A O 1
ATOM 1634 N N . GLU A 1 198 ? -10.525 -18.524 16.686 1.00 54.94 198 GLU A N 1
ATOM 1635 C CA . GLU A 1 198 ? -10.173 -17.661 17.825 1.00 54.94 198 GLU A CA 1
ATOM 1636 C C . GLU A 1 198 ? -10.814 -16.262 17.810 1.00 54.94 198 GLU A C 1
ATOM 1638 O O . GLU A 1 198 ? -10.960 -15.676 18.880 1.00 54.94 198 GLU A O 1
ATOM 1643 N N . ASN A 1 199 ? -11.245 -15.748 16.651 1.00 57.50 199 ASN A N 1
ATOM 1644 C CA . ASN A 1 199 ? -11.649 -14.340 16.509 1.00 57.50 199 ASN A CA 1
ATOM 1645 C C . ASN A 1 199 ? -13.133 -14.111 16.175 1.00 57.50 199 ASN A C 1
ATOM 1647 O O . ASN A 1 199 ? -13.537 -12.976 15.930 1.00 57.50 199 ASN A O 1
ATOM 1651 N N . SER A 1 200 ? -13.961 -15.156 16.196 1.00 69.12 200 SER A N 1
ATOM 1652 C CA . SER A 1 200 ? -15.422 -15.006 16.129 1.00 69.12 200 SER A CA 1
ATOM 1653 C C . SER A 1 200 ? -15.946 -14.156 17.297 1.00 69.12 200 SER A C 1
ATOM 1655 O O . SER A 1 200 ? -15.410 -14.276 18.405 1.00 69.12 200 SER A O 1
ATOM 1657 N N . LEU A 1 201 ? -17.028 -13.396 17.081 1.00 70.75 201 LEU A N 1
ATOM 1658 C CA . LEU A 1 201 ? -17.726 -12.625 18.125 1.00 70.75 201 LEU A CA 1
ATOM 1659 C C . LEU A 1 201 ? -17.949 -13.442 19.401 1.00 70.75 201 LEU A C 1
ATOM 1661 O O . LEU A 1 201 ? -17.538 -13.015 20.473 1.00 70.75 201 LEU A O 1
ATOM 1665 N N . ASP A 1 202 ? -18.512 -14.643 19.268 1.00 72.31 202 ASP A N 1
ATOM 1666 C CA . ASP A 1 202 ? -18.826 -15.536 20.390 1.00 72.31 202 ASP A CA 1
ATOM 1667 C C . ASP A 1 202 ? -17.595 -15.826 21.269 1.00 72.31 202 ASP A C 1
ATOM 1669 O O . ASP A 1 202 ? -17.578 -15.568 22.472 1.00 72.31 202 ASP A O 1
ATOM 1673 N N . LYS A 1 203 ? -16.476 -16.225 20.654 1.00 74.56 203 LYS A N 1
ATOM 1674 C CA . LYS A 1 203 ? -15.236 -16.487 21.402 1.00 74.56 203 LYS A CA 1
ATOM 1675 C C . LYS A 1 203 ? -14.573 -15.249 21.980 1.00 74.56 203 LYS A C 1
ATOM 1677 O O . LYS A 1 203 ? -13.941 -15.340 23.033 1.00 74.56 203 LYS A O 1
ATOM 1682 N N . ARG A 1 204 ? -14.687 -14.100 21.315 1.00 80.19 204 ARG A N 1
ATOM 1683 C CA . ARG A 1 204 ? -14.186 -12.823 21.842 1.00 80.19 204 ARG A CA 1
ATOM 1684 C C . ARG A 1 204 ? -15.000 -12.379 23.059 1.00 80.19 204 ARG A C 1
ATOM 1686 O O . ARG A 1 204 ? -14.407 -12.004 24.072 1.00 80.19 204 ARG A O 1
ATOM 1693 N N . ILE A 1 205 ? -16.326 -12.534 23.011 1.00 83.06 205 ILE A N 1
ATOM 1694 C CA . ILE A 1 205 ? -17.222 -12.347 24.161 1.00 83.06 205 ILE A CA 1
ATOM 1695 C C . ILE A 1 205 ? -16.811 -13.294 25.294 1.00 83.06 205 ILE A C 1
ATOM 1697 O O . ILE A 1 205 ? -16.539 -12.836 26.403 1.00 83.06 205 ILE A O 1
ATOM 1701 N N . ASP A 1 206 ? -16.679 -14.594 25.023 1.00 82.19 206 ASP A N 1
ATOM 1702 C CA . ASP A 1 206 ? -16.293 -15.588 26.031 1.00 82.19 206 ASP A CA 1
ATOM 1703 C C . ASP A 1 206 ? -14.915 -15.308 26.647 1.00 82.19 206 ASP A C 1
ATOM 1705 O O . ASP A 1 206 ? -14.719 -15.467 27.856 1.00 82.19 206 ASP A O 1
ATOM 1709 N N . LYS A 1 207 ? -13.953 -14.834 25.848 1.00 84.81 207 LYS A N 1
ATOM 1710 C CA . LYS A 1 207 ? -12.625 -14.422 26.323 1.00 84.81 207 LYS A CA 1
ATOM 1711 C C . LYS A 1 207 ? -12.719 -13.254 27.304 1.00 84.81 207 LYS A C 1
ATOM 1713 O O . LYS A 1 207 ? -12.052 -13.281 28.341 1.00 84.81 207 LYS A O 1
ATOM 1718 N N . LEU A 1 208 ? -13.537 -12.244 27.007 1.00 83.62 208 LEU A N 1
ATOM 1719 C CA . LEU A 1 208 ? -13.783 -11.133 27.926 1.00 83.62 208 LEU A CA 1
ATOM 1720 C C . LEU A 1 208 ? -14.552 -11.584 29.179 1.00 83.62 208 LEU A C 1
ATOM 1722 O O . LEU A 1 208 ? -14.217 -11.157 30.284 1.00 83.62 208 LEU A O 1
ATOM 1726 N N . ILE A 1 209 ? -15.518 -12.499 29.054 1.00 87.25 209 ILE A N 1
ATOM 1727 C CA . ILE A 1 209 ? -16.253 -13.031 30.213 1.00 87.25 209 ILE A CA 1
ATOM 1728 C C . ILE A 1 209 ? -15.321 -13.811 31.131 1.00 87.25 209 ILE A C 1
ATOM 1730 O O . ILE A 1 209 ? -15.371 -13.652 32.351 1.00 87.25 209 ILE A O 1
ATOM 1734 N N . LYS A 1 210 ? -14.413 -14.611 30.570 1.00 86.94 210 LYS A N 1
ATOM 1735 C CA . LYS A 1 210 ? -13.403 -15.322 31.354 1.00 86.94 210 LYS A CA 1
ATOM 1736 C C . LYS A 1 210 ? -12.544 -14.353 32.172 1.00 86.94 210 LYS A C 1
ATOM 1738 O O . LYS A 1 210 ? -12.337 -14.593 33.360 1.00 86.94 210 LYS A O 1
ATOM 1743 N N . LYS A 1 211 ? -12.128 -13.231 31.577 1.00 85.62 211 LYS A N 1
ATOM 1744 C CA . LYS A 1 211 ? -11.415 -12.149 32.278 1.00 85.62 211 LYS A CA 1
ATOM 1745 C C . LYS A 1 211 ? -12.259 -11.543 33.411 1.00 85.62 211 LYS A C 1
ATOM 1747 O O . LYS A 1 211 ? -11.764 -11.346 34.517 1.00 8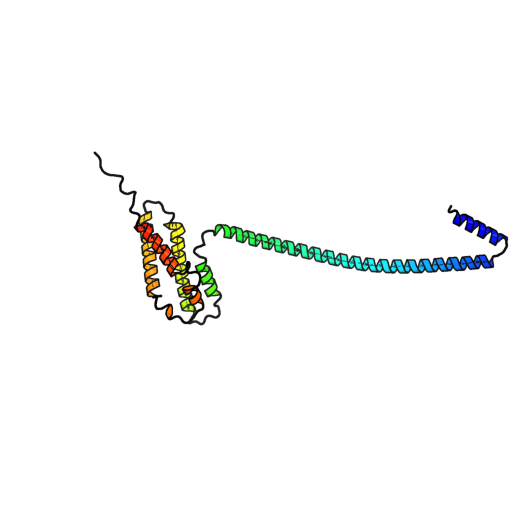5.62 211 LYS A O 1
ATOM 1752 N N . CYS A 1 212 ? -13.555 -11.337 33.186 1.00 85.50 212 CYS A N 1
ATOM 1753 C CA . CYS A 1 212 ? -14.493 -10.902 34.225 1.00 85.50 212 CYS A CA 1
ATOM 1754 C C . CYS A 1 212 ? -14.620 -11.888 35.396 1.00 85.50 212 CYS A C 1
ATOM 1756 O O . CYS A 1 212 ? -14.625 -11.485 36.561 1.00 85.50 212 CYS A O 1
ATOM 1758 N N . LEU A 1 213 ? -14.665 -13.191 35.113 1.00 83.62 213 LEU A N 1
ATOM 1759 C CA . LEU A 1 213 ? -14.681 -14.230 36.146 1.00 83.62 213 LEU A CA 1
ATOM 1760 C C . LEU A 1 213 ? -13.379 -14.257 36.956 1.00 83.62 213 LEU A C 1
ATOM 1762 O O . LEU A 1 213 ? -13.412 -14.521 38.158 1.00 83.62 213 LEU A O 1
ATOM 1766 N N . GLU A 1 214 ? -12.239 -13.962 36.332 1.00 82.19 214 GLU A N 1
ATOM 1767 C CA . GLU A 1 214 ? -10.956 -13.837 37.031 1.00 82.19 214 GLU A CA 1
ATOM 1768 C C . GLU A 1 214 ? -10.947 -12.661 38.017 1.00 82.19 214 GLU A C 1
ATOM 1770 O O . GLU A 1 214 ? -10.408 -12.809 39.116 1.00 82.19 214 GLU A O 1
ATOM 1775 N N . PHE A 1 215 ? -11.594 -11.536 37.688 1.00 75.19 215 PHE A N 1
ATOM 1776 C CA . PHE A 1 215 ? -11.783 -10.428 38.632 1.00 75.19 215 PHE A CA 1
ATOM 1777 C C . PHE A 1 215 ? -12.657 -10.833 39.817 1.00 75.19 215 PHE A C 1
ATOM 1779 O O . PHE A 1 215 ? -12.254 -10.651 40.964 1.00 75.19 215 PHE A O 1
ATOM 1786 N N . LYS A 1 216 ? -13.815 -11.449 39.549 1.00 72.12 216 LYS A N 1
ATOM 1787 C CA . LYS A 1 216 ? -14.770 -11.873 40.588 1.00 72.12 216 LYS A CA 1
ATOM 1788 C C . LYS A 1 216 ? -14.187 -12.941 41.534 1.00 72.12 216 LYS A C 1
ATOM 1790 O O . LYS A 1 216 ? -14.616 -13.043 42.679 1.00 72.12 216 LYS A O 1
ATOM 1795 N N . ARG A 1 217 ? -13.199 -13.730 41.086 1.00 68.19 217 ARG A N 1
ATOM 1796 C CA . ARG A 1 217 ? -12.542 -14.793 41.877 1.00 68.19 217 ARG A CA 1
ATOM 1797 C C . ARG A 1 217 ? -11.377 -14.334 42.753 1.00 68.19 217 ARG A C 1
ATOM 1799 O O . ARG A 1 217 ? -10.913 -15.137 43.559 1.00 68.19 217 ARG A O 1
ATOM 1806 N N . ARG A 1 218 ? -10.869 -13.106 42.610 1.00 58.25 218 ARG A N 1
ATOM 1807 C CA . ARG A 1 218 ? -9.818 -12.577 43.496 1.00 58.25 218 ARG A CA 1
ATOM 1808 C C . ARG A 1 218 ? -10.485 -11.820 44.648 1.00 58.25 218 ARG A C 1
ATOM 1810 O O . ARG A 1 218 ? -10.833 -10.659 44.458 1.00 58.25 218 ARG A O 1
ATOM 1817 N N . PRO A 1 219 ? -10.688 -12.427 45.833 1.00 50.09 219 PRO A N 1
ATOM 1818 C CA . PRO A 1 219 ? -11.133 -11.654 46.979 1.00 50.09 219 PRO A CA 1
ATOM 1819 C C . PRO A 1 219 ? -10.037 -10.647 47.340 1.00 50.09 219 PRO A C 1
ATOM 1821 O O . PRO A 1 219 ? -8.854 -10.999 47.352 1.00 50.09 219 PRO A O 1
ATOM 1824 N N . ASN A 1 220 ? -10.448 -9.403 47.602 1.00 50.31 220 ASN A N 1
ATOM 1825 C CA . ASN A 1 220 ? -9.623 -8.318 48.131 1.00 50.31 220 ASN A CA 1
ATOM 1826 C C . ASN A 1 220 ? -8.641 -8.847 49.187 1.00 50.31 220 ASN A C 1
ATOM 1828 O O . ASN A 1 220 ? -9.034 -9.115 50.323 1.00 50.31 220 ASN A O 1
ATOM 1832 N N . ARG A 1 221 ? -7.356 -8.970 48.834 1.00 47.88 221 ARG A N 1
ATOM 1833 C CA . ARG A 1 221 ? -6.297 -9.178 49.833 1.00 47.88 221 ARG A CA 1
ATOM 1834 C C . ARG A 1 221 ? -6.044 -7.921 50.670 1.00 47.88 221 ARG A C 1
ATOM 1836 O O . ARG A 1 221 ? -5.422 -8.030 51.718 1.00 47.88 221 ARG A O 1
ATOM 1843 N N . ASP A 1 222 ? -6.610 -6.781 50.279 1.00 47.47 222 ASP A N 1
ATOM 1844 C CA . ASP A 1 222 ? -6.293 -5.481 50.875 1.00 47.47 222 ASP A CA 1
ATOM 1845 C C . ASP A 1 222 ? -7.307 -4.998 51.933 1.00 47.47 222 ASP A C 1
ATOM 1847 O O . ASP A 1 222 ? -7.200 -3.878 52.418 1.00 47.47 222 ASP A O 1
ATOM 1851 N N . VAL A 1 223 ? -8.271 -5.833 52.357 1.00 46.41 223 VAL A N 1
ATOM 1852 C CA . VAL A 1 223 ? -9.278 -5.445 53.381 1.00 46.41 223 VAL A CA 1
ATOM 1853 C C . VAL A 1 223 ? -9.069 -6.130 54.747 1.00 46.41 223 VAL A C 1
ATOM 1855 O O . VAL A 1 223 ? -9.799 -5.859 55.695 1.00 46.41 223 VAL A O 1
ATOM 1858 N N . VAL A 1 224 ? -8.025 -6.950 54.931 1.00 44.03 224 VAL A N 1
ATOM 1859 C CA . VAL A 1 224 ? -7.713 -7.566 56.243 1.00 44.03 224 VAL A CA 1
ATOM 1860 C C . VAL A 1 224 ? -6.384 -7.053 56.794 1.00 44.03 224 VAL A C 1
ATOM 1862 O O . VAL A 1 224 ? -5.449 -7.800 57.048 1.00 44.03 224 VAL A O 1
ATOM 1865 N N . SER A 1 225 ? -6.285 -5.742 56.976 1.00 46.12 225 SER A N 1
ATOM 1866 C CA . SER A 1 225 ? -5.234 -5.130 57.788 1.00 46.12 225 SER A CA 1
ATOM 1867 C C . SER A 1 225 ? -5.749 -3.802 58.322 1.00 46.12 225 SER A C 1
ATOM 1869 O O . SER A 1 225 ? -5.349 -2.750 57.842 1.00 46.12 225 SER A O 1
ATOM 1871 N N . ASN A 1 226 ? -6.704 -3.851 59.251 1.00 46.94 226 ASN A N 1
ATOM 1872 C CA . ASN A 1 226 ? -6.827 -2.891 60.352 1.00 46.94 226 ASN A CA 1
ATOM 1873 C C . ASN A 1 226 ? -8.090 -3.196 61.155 1.00 46.94 226 ASN A C 1
ATOM 1875 O O . ASN A 1 226 ? -9.188 -2.819 60.747 1.00 46.94 226 ASN A O 1
ATOM 1879 N N . LYS A 1 227 ? -7.900 -3.869 62.296 1.00 43.97 227 LYS A N 1
ATOM 1880 C CA . LYS A 1 227 ? -8.563 -3.633 63.594 1.00 43.97 227 LYS A CA 1
ATOM 1881 C C . LYS A 1 227 ? -8.439 -4.882 64.464 1.00 43.97 227 LYS A C 1
ATOM 1883 O O . LYS A 1 227 ? -9.286 -5.757 64.383 1.00 43.97 227 LYS A O 1
ATOM 1888 N N . VAL A 1 228 ? -7.436 -4.900 65.339 1.00 35.72 228 VAL A N 1
ATOM 1889 C CA . VAL A 1 228 ? -7.646 -5.174 66.770 1.00 35.72 228 VAL A CA 1
ATOM 1890 C C . VAL A 1 228 ? -6.591 -4.355 67.526 1.00 35.72 228 VAL A C 1
ATOM 1892 O O . VAL A 1 228 ? -5.406 -4.646 67.377 1.00 35.72 228 VAL A O 1
ATOM 1895 N N . PRO A 1 229 ? -6.968 -3.312 68.281 1.00 49.44 229 PRO A N 1
ATOM 1896 C CA . PRO A 1 229 ? -6.098 -2.770 69.311 1.00 49.44 229 PRO A CA 1
ATOM 1897 C C . PRO A 1 229 ? -6.166 -3.693 70.535 1.00 49.44 229 PRO A C 1
ATOM 1899 O O . PRO A 1 229 ? -7.260 -3.972 71.031 1.00 49.44 229 PRO A O 1
ATOM 1902 N N . LEU A 1 230 ? -5.008 -4.162 70.997 1.00 45.12 230 LEU A N 1
ATOM 1903 C CA . LEU A 1 230 ? -4.793 -4.630 72.367 1.00 45.12 230 LEU A CA 1
ATOM 1904 C C . LEU A 1 230 ? -3.754 -3.717 73.011 1.00 45.12 230 LEU A C 1
ATOM 1906 O O . LEU A 1 230 ? -2.749 -3.426 72.321 1.00 45.12 230 LEU A O 1
#

pLDDT: mean 71.08, std 16.04, range [35.72, 91.94]